Protein AF-A0A8T3DGL1-F1 (afdb_monomer_lite)

Foldseek 3Di:
DDDDPPPDDDLDPPDPPPPDPDDDPDDDDDDDPDDPDPPPPDDQLLRLLVVLLVVLVSDDCVLPVLSVLLNLLSVLLNQLSQVLVVDDDQNDLVSSLVSLVSNLVSLVVLLVLLQLLLVFFPDPVLNVQSVVLSVVLVVLSVVLVVLSVVSSVDPPDSVSSSVNSVSSSSNSVSSVVSVRSSLVRLLNHTHDDDPPDPNVSSNVVSVVSNVSVVVVVVVLQVPPQADPVRHGNDPCDDDDPDPDDDDDPDPDDD

Structure (mmCIF, N/CA/C/O backbone):
data_AF-A0A8T3DGL1-F1
#
_entry.id   AF-A0A8T3DGL1-F1
#
loop_
_atom_site.group_PDB
_atom_site.id
_atom_site.type_symbol
_atom_site.label_atom_id
_atom_site.label_alt_id
_atom_site.label_comp_id
_atom_site.label_asym_id
_atom_site.label_entity_id
_atom_site.label_seq_id
_atom_site.pdbx_PDB_ins_code
_atom_site.Cartn_x
_atom_site.Cartn_y
_atom_site.Cartn_z
_atom_site.occupancy
_atom_site.B_iso_or_equiv
_atom_site.auth_seq_id
_atom_site.auth_comp_id
_atom_site.auth_asym_id
_atom_site.auth_atom_id
_atom_site.pdbx_PDB_model_num
ATOM 1 N N . MET A 1 1 ? 33.291 14.716 -13.971 1.00 32.97 1 MET A N 1
ATOM 2 C CA . MET A 1 1 ? 32.075 13.873 -13.955 1.00 32.97 1 MET A CA 1
ATOM 3 C C . MET A 1 1 ? 31.482 13.938 -12.559 1.00 32.97 1 MET A C 1
ATOM 5 O O . MET A 1 1 ? 31.984 13.269 -11.670 1.00 32.97 1 MET A O 1
ATOM 9 N N . VAL A 1 2 ? 30.501 14.812 -12.337 1.00 27.73 2 VAL A N 1
ATOM 10 C CA . VAL A 1 2 ? 29.821 14.936 -11.039 1.00 27.73 2 VAL A CA 1
ATOM 11 C C . VAL A 1 2 ? 28.474 14.236 -11.166 1.00 27.73 2 VAL A C 1
ATO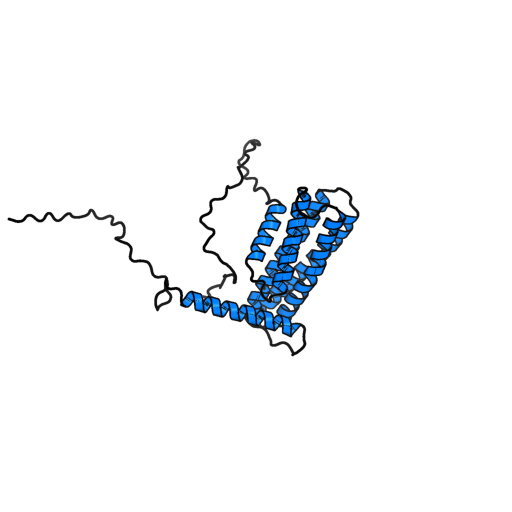M 13 O O . VAL A 1 2 ? 27.649 14.629 -11.987 1.00 27.73 2 VAL A O 1
ATOM 16 N N . CYS A 1 3 ? 28.284 13.170 -10.388 1.00 28.70 3 CYS A N 1
ATOM 17 C CA . CYS A 1 3 ? 27.004 12.495 -10.217 1.00 28.70 3 CYS A CA 1
ATOM 18 C C . CYS A 1 3 ? 25.976 13.487 -9.664 1.00 28.70 3 CYS A C 1
ATOM 20 O O . CYS A 1 3 ? 26.022 13.837 -8.487 1.00 28.70 3 CYS A O 1
ATOM 22 N N . GLN A 1 4 ? 25.025 13.918 -10.491 1.00 29.70 4 GLN A N 1
ATOM 23 C CA . GLN A 1 4 ? 23.790 14.509 -9.989 1.00 29.70 4 GLN A CA 1
ATOM 24 C C . GLN A 1 4 ? 22.868 13.377 -9.533 1.00 29.70 4 GLN A C 1
ATOM 26 O O . GLN A 1 4 ? 22.294 12.645 -10.338 1.00 29.70 4 GLN A O 1
ATOM 31 N N . GLN A 1 5 ? 22.745 13.235 -8.213 1.00 31.92 5 GLN A N 1
ATOM 32 C CA . GLN A 1 5 ? 21.657 12.511 -7.567 1.00 31.92 5 GLN A CA 1
ATOM 33 C C . GLN A 1 5 ? 20.320 13.105 -8.025 1.00 31.92 5 GLN A C 1
ATOM 35 O O . GLN A 1 5 ? 19.908 14.179 -7.590 1.00 31.92 5 GLN A O 1
ATOM 40 N N . ALA A 1 6 ? 19.645 12.396 -8.926 1.00 31.94 6 ALA A N 1
ATOM 41 C CA . ALA A 1 6 ? 18.311 12.734 -9.394 1.00 31.94 6 ALA A CA 1
ATOM 42 C C . ALA A 1 6 ? 17.270 12.361 -8.326 1.00 31.94 6 ALA A C 1
ATOM 44 O O . ALA A 1 6 ? 16.592 11.342 -8.419 1.00 31.94 6 ALA A O 1
ATOM 45 N N . ASN A 1 7 ? 17.139 13.208 -7.307 1.00 37.06 7 ASN A N 1
ATOM 46 C CA . ASN A 1 7 ? 15.924 13.284 -6.505 1.00 37.06 7 ASN A CA 1
ATOM 47 C C . ASN A 1 7 ? 14.901 14.121 -7.281 1.00 37.06 7 ASN A C 1
ATOM 49 O O . ASN A 1 7 ? 14.932 15.348 -7.206 1.00 37.06 7 ASN A O 1
ATOM 53 N N . HIS A 1 8 ? 13.981 13.492 -8.017 1.00 40.09 8 HIS A N 1
ATOM 54 C CA . HIS A 1 8 ? 12.749 14.185 -8.396 1.00 40.09 8 HIS A CA 1
ATOM 55 C C . HIS A 1 8 ? 11.565 13.223 -8.583 1.00 40.09 8 HIS A C 1
ATOM 57 O O . HIS A 1 8 ? 11.667 12.287 -9.374 1.00 40.09 8 HIS A O 1
ATOM 63 N N . PRO A 1 9 ? 10.436 13.449 -7.884 1.00 39.31 9 PRO A N 1
ATOM 64 C CA . PRO A 1 9 ? 9.239 12.633 -8.014 1.00 39.31 9 PRO A CA 1
ATOM 65 C C . PRO A 1 9 ? 8.517 12.968 -9.317 1.00 39.31 9 PRO A C 1
ATOM 67 O O . PRO A 1 9 ? 8.234 14.134 -9.618 1.00 39.31 9 PRO A O 1
ATOM 70 N N . LEU A 1 10 ? 8.205 11.929 -10.075 1.00 42.69 10 LEU A N 1
ATOM 71 C CA . LEU A 1 10 ? 7.238 11.990 -11.153 1.00 42.69 10 LEU A CA 1
ATOM 72 C C . LEU A 1 10 ? 5.842 12.074 -10.529 1.00 42.69 10 LEU A C 1
ATOM 74 O O . LEU A 1 10 ? 5.566 11.477 -9.495 1.00 42.69 10 LEU A O 1
ATOM 78 N N . SER A 1 11 ? 4.989 12.915 -11.112 1.00 42.12 11 SER A N 1
ATOM 79 C CA . SER A 1 11 ? 3.662 13.295 -10.598 1.00 42.12 11 SER A CA 1
ATOM 80 C C . SER A 1 11 ? 3.597 14.402 -9.530 1.00 42.12 11 SER A C 1
ATOM 82 O O . SER A 1 11 ? 2.604 14.535 -8.814 1.00 42.12 11 SER A O 1
ATOM 84 N N . ARG A 1 12 ? 4.599 15.288 -9.438 1.00 40.59 12 ARG A N 1
ATOM 85 C CA . ARG A 1 12 ? 4.448 16.559 -8.701 1.00 40.59 12 ARG A CA 1
ATOM 86 C C . ARG A 1 12 ? 3.923 17.676 -9.619 1.00 40.59 12 ARG A C 1
ATOM 88 O O . ARG A 1 12 ? 4.709 18.331 -10.292 1.00 40.59 12 ARG A O 1
ATOM 95 N N . LYS A 1 13 ? 2.623 17.997 -9.543 1.00 34.78 13 LYS A N 1
ATOM 96 C CA . LYS A 1 13 ? 2.188 19.405 -9.657 1.00 34.78 13 LYS A CA 1
ATOM 97 C C . LYS A 1 13 ? 2.710 20.127 -8.412 1.00 34.78 13 LYS A C 1
ATOM 99 O O . LYS A 1 13 ? 2.099 20.059 -7.349 1.00 34.78 13 LYS A O 1
ATOM 104 N N . PHE A 1 14 ? 3.888 20.730 -8.514 1.00 33.50 14 PHE A N 1
ATOM 105 C CA . PHE A 1 14 ? 4.481 21.559 -7.464 1.00 33.50 14 PHE A CA 1
ATOM 106 C C . PHE A 1 14 ? 4.788 22.926 -8.071 1.00 33.50 14 PHE A C 1
ATOM 108 O O . PHE A 1 14 ? 5.933 23.245 -8.367 1.00 33.50 14 PHE A O 1
ATOM 115 N N . SER A 1 15 ? 3.730 23.690 -8.334 1.00 29.19 15 SER A N 1
ATOM 116 C CA . SER A 1 15 ? 3.842 25.100 -8.724 1.00 29.19 15 SER A CA 1
ATOM 117 C C . SER A 1 15 ? 2.584 25.940 -8.445 1.00 29.19 15 SER A C 1
ATOM 119 O O . SER A 1 15 ? 2.534 27.077 -8.885 1.00 29.19 15 SER A O 1
ATOM 121 N N . GLU A 1 16 ? 1.593 25.454 -7.679 1.00 29.39 16 GLU A N 1
ATOM 122 C CA . GLU A 1 16 ? 0.371 26.242 -7.384 1.00 29.39 16 GLU A CA 1
ATOM 123 C C . GLU A 1 16 ? -0.127 26.183 -5.923 1.00 29.39 16 GLU A C 1
ATOM 125 O O . GLU A 1 16 ? -1.281 26.495 -5.656 1.00 29.39 16 GLU A O 1
ATOM 130 N N . LEU A 1 17 ? 0.712 25.829 -4.938 1.00 31.03 17 LEU A N 1
ATOM 131 C CA . LEU A 1 17 ? 0.284 25.834 -3.521 1.00 31.03 17 LEU A CA 1
ATOM 132 C C . LEU A 1 17 ? 1.207 26.557 -2.528 1.00 31.03 17 LEU A C 1
ATOM 134 O O . LEU A 1 17 ? 0.939 26.502 -1.333 1.00 31.03 17 LEU A O 1
ATOM 138 N N . ASP A 1 18 ? 2.196 27.324 -2.989 1.00 29.92 18 ASP A N 1
ATOM 139 C CA . ASP A 1 18 ? 3.017 28.161 -2.093 1.00 29.92 18 ASP A CA 1
ATOM 140 C C . ASP A 1 18 ? 2.464 29.586 -1.886 1.00 29.92 18 ASP A C 1
ATOM 142 O O . ASP A 1 18 ? 3.183 30.467 -1.427 1.00 29.92 18 ASP A O 1
ATOM 146 N N . ASN A 1 19 ? 1.176 29.838 -2.164 1.00 30.73 19 ASN A N 1
ATOM 147 C CA . ASN A 1 19 ? 0.571 31.144 -1.852 1.00 30.73 19 ASN A CA 1
ATOM 148 C C . ASN A 1 19 ? -0.862 31.108 -1.291 1.00 30.73 19 ASN A C 1
ATOM 150 O O . ASN A 1 19 ? -1.607 32.078 -1.410 1.00 30.73 19 ASN A O 1
ATOM 154 N N . GLN A 1 20 ? -1.261 30.013 -0.638 1.00 31.25 20 GLN A N 1
ATOM 155 C CA . GLN A 1 20 ? -2.440 30.023 0.234 1.00 31.25 20 GLN A CA 1
ATOM 156 C C . GLN A 1 20 ? -2.022 29.790 1.680 1.00 31.25 20 GLN A C 1
ATOM 158 O O . GLN A 1 20 ? -1.955 28.669 2.181 1.00 31.25 20 GLN A O 1
ATOM 163 N N . SER A 1 21 ? -1.761 30.908 2.350 1.00 40.38 21 SER A N 1
ATOM 164 C CA . SER A 1 21 ? -1.736 31.049 3.800 1.00 40.38 21 SER A CA 1
ATOM 165 C C . SER A 1 21 ? -3.031 30.489 4.399 1.00 40.38 21 SER A C 1
ATOM 167 O O . SER A 1 21 ? -4.037 31.188 4.513 1.00 40.38 21 SER A O 1
ATOM 169 N N . HIS A 1 22 ? -3.023 29.216 4.787 1.00 36.72 22 HIS A N 1
ATOM 170 C CA . HIS A 1 22 ? -4.056 28.630 5.634 1.00 36.72 22 HIS A CA 1
ATOM 171 C C . HIS A 1 22 ? -3.524 28.455 7.058 1.00 36.72 22 HIS A C 1
ATOM 173 O O . HIS A 1 22 ? -2.350 28.135 7.247 1.00 36.72 22 HIS A O 1
ATOM 179 N N . PRO A 1 23 ? -4.362 28.745 8.068 1.00 31.14 23 PRO A N 1
ATOM 180 C CA . PRO A 1 23 ? -3.901 29.140 9.386 1.00 31.14 23 PRO A CA 1
ATOM 181 C C . PRO A 1 23 ? -3.151 28.001 10.070 1.00 31.14 23 PRO A C 1
ATOM 183 O O . PRO A 1 23 ? -3.679 26.904 10.261 1.00 31.14 23 PRO A O 1
ATOM 186 N N . VAL A 1 24 ? -1.919 28.304 10.475 1.00 35.41 24 VAL A N 1
ATOM 187 C CA . VAL A 1 24 ? -1.160 27.523 11.450 1.00 35.41 24 VAL A CA 1
ATOM 188 C C . VAL A 1 24 ? -2.048 27.328 12.691 1.00 35.41 24 VAL A C 1
ATOM 190 O O . VAL A 1 24 ? -2.674 28.297 13.138 1.00 35.41 24 VAL A O 1
ATOM 193 N N . PRO A 1 25 ? -2.152 26.110 13.255 1.00 39.97 25 PRO A N 1
ATOM 194 C CA . PRO A 1 25 ? -2.897 25.885 14.488 1.00 39.97 25 PRO A CA 1
ATOM 195 C C . PRO A 1 25 ? -2.399 26.836 15.579 1.00 39.97 25 PRO A C 1
ATOM 197 O O . PRO A 1 25 ? -1.192 26.948 15.798 1.00 39.97 25 PRO A O 1
ATOM 200 N N . LYS A 1 26 ? -3.326 27.535 16.244 1.00 41.56 26 LYS A N 1
ATOM 201 C CA . LYS A 1 26 ? -3.007 28.438 17.355 1.00 41.56 26 LYS A CA 1
ATOM 202 C C . LYS A 1 26 ? -2.169 27.682 18.390 1.00 41.56 26 LYS A C 1
ATOM 204 O O . LYS A 1 26 ? -2.598 26.653 18.905 1.00 41.56 26 LYS A O 1
ATOM 209 N N . GLN A 1 27 ? -0.973 28.201 18.652 1.00 39.91 27 GLN A N 1
ATOM 210 C CA . GLN A 1 27 ? -0.093 27.763 19.728 1.00 39.91 27 GLN A CA 1
ATOM 211 C C . GLN A 1 27 ? -0.840 27.924 21.058 1.00 39.91 27 GLN A C 1
ATOM 213 O O . GLN A 1 27 ? -1.134 29.046 21.463 1.00 39.91 27 GLN A O 1
ATOM 218 N N . GLU A 1 28 ? -1.161 26.830 21.745 1.00 42.62 28 GLU A N 1
ATOM 219 C CA . GLU A 1 28 ? -1.536 26.913 23.157 1.00 42.62 28 GLU A CA 1
ATOM 220 C C . GLU A 1 28 ? -0.254 26.908 23.988 1.00 42.62 28 GLU A C 1
ATOM 222 O O . GLU A 1 28 ? 0.360 25.864 24.215 1.00 42.62 28 GLU A O 1
ATOM 227 N N . LEU A 1 29 ? 0.165 28.093 24.439 1.00 38.16 29 LEU A N 1
ATOM 228 C CA . LEU A 1 29 ? 1.139 28.204 25.518 1.00 38.16 29 LEU A CA 1
ATOM 229 C C . LEU A 1 29 ? 0.492 27.661 26.796 1.00 38.16 29 LEU A C 1
ATOM 231 O O . LEU A 1 29 ? -0.396 28.295 27.365 1.00 38.16 29 LEU A O 1
ATOM 235 N N . ARG A 1 30 ? 0.962 26.514 27.289 1.00 42.44 30 ARG A N 1
ATOM 236 C CA . ARG A 1 30 ? 0.785 26.147 28.697 1.00 42.44 30 ARG A CA 1
ATOM 237 C C . ARG A 1 30 ? 2.122 26.262 29.407 1.00 42.44 30 ARG A C 1
ATOM 239 O O . ARG A 1 30 ? 3.083 25.585 29.061 1.00 42.44 30 ARG A O 1
ATOM 246 N N . MET A 1 31 ? 2.152 27.143 30.399 1.00 35.66 31 MET A N 1
ATOM 247 C CA . MET A 1 31 ? 3.269 27.320 31.316 1.00 35.66 31 MET A CA 1
ATOM 248 C C . MET A 1 31 ? 3.399 26.069 32.191 1.00 35.66 31 MET A C 1
ATOM 250 O O . MET A 1 31 ? 2.545 25.815 33.038 1.00 35.66 31 MET A O 1
ATOM 254 N N . VAL A 1 32 ? 4.469 25.302 32.007 1.00 42.91 32 VAL A N 1
ATOM 255 C CA . VAL A 1 32 ? 4.991 24.391 33.034 1.00 42.91 32 VAL A CA 1
ATOM 256 C C . VAL A 1 32 ? 6.367 24.931 33.408 1.00 42.91 32 VAL A C 1
ATOM 258 O O . VAL A 1 32 ? 7.099 25.393 32.537 1.00 42.91 32 VAL A O 1
ATOM 261 N N . GLY A 1 33 ? 6.643 24.989 34.711 1.00 41.00 33 GLY A N 1
ATOM 262 C CA . GLY A 1 33 ? 7.741 25.749 35.308 1.00 41.00 33 GLY A CA 1
ATOM 263 C C . GLY A 1 33 ? 9.078 25.665 34.565 1.00 41.00 33 GLY A C 1
ATOM 264 O O . GLY A 1 33 ? 9.516 24.596 34.158 1.00 41.00 33 GLY A O 1
ATOM 265 N N . SER A 1 34 ? 9.713 26.833 34.444 1.00 45.16 34 SER A N 1
ATOM 266 C CA . SER A 1 34 ? 11.134 27.044 34.149 1.00 45.16 34 SER A CA 1
ATOM 267 C C . SER A 1 34 ? 11.719 26.213 32.999 1.00 45.16 34 SER A C 1
ATOM 269 O O . SER A 1 34 ? 12.626 25.410 33.197 1.00 45.16 34 SER A O 1
ATOM 271 N N . GLY A 1 35 ? 11.248 26.464 31.775 1.00 38.69 35 GLY A N 1
ATOM 272 C CA . GLY A 1 35 ? 11.926 26.044 30.546 1.00 38.69 35 GLY A CA 1
ATOM 273 C C . GLY A 1 35 ? 11.002 26.035 29.329 1.00 38.69 35 GLY A C 1
ATOM 274 O O . GLY A 1 35 ? 9.945 25.412 29.355 1.00 38.69 35 GLY A O 1
ATOM 275 N N . LEU A 1 36 ? 11.395 26.708 28.239 1.00 35.09 36 LEU A N 1
ATOM 276 C CA . LEU A 1 36 ? 10.729 26.586 26.936 1.00 35.09 36 LEU A CA 1
ATOM 277 C C . LEU A 1 36 ? 11.020 25.199 26.344 1.00 35.09 36 LEU A C 1
ATOM 279 O O . LEU A 1 36 ? 11.964 25.017 25.579 1.00 35.09 36 LEU A O 1
ATOM 283 N N . ALA A 1 37 ? 10.198 24.212 26.685 1.00 39.00 37 ALA A N 1
ATOM 284 C CA . ALA A 1 37 ? 10.112 22.981 25.915 1.00 39.00 37 ALA A CA 1
ATOM 285 C C . ALA A 1 37 ? 9.093 23.190 24.788 1.00 39.00 37 ALA A C 1
ATOM 287 O O . ALA A 1 37 ? 7.889 23.290 25.028 1.00 39.00 37 ALA A O 1
ATOM 288 N N . ILE A 1 38 ? 9.571 23.257 23.543 1.00 42.75 38 ILE A N 1
ATOM 289 C CA . ILE A 1 38 ? 8.710 23.144 22.362 1.00 42.75 38 ILE A CA 1
ATOM 290 C C . ILE A 1 38 ? 8.163 21.713 22.362 1.00 42.75 38 ILE A C 1
ATOM 292 O O . ILE A 1 38 ? 8.820 20.789 21.884 1.00 42.75 38 ILE A O 1
ATOM 296 N N . ILE A 1 39 ? 6.967 21.508 22.916 1.00 47.97 39 ILE A N 1
ATOM 297 C CA . ILE A 1 39 ? 6.242 20.249 22.741 1.00 47.97 39 ILE A CA 1
ATOM 298 C C . ILE A 1 39 ? 5.787 20.229 21.283 1.00 47.97 39 ILE A C 1
ATOM 300 O O . ILE A 1 39 ? 4.792 20.852 20.910 1.00 47.97 39 ILE A O 1
ATOM 304 N N . ARG A 1 40 ? 6.558 19.553 20.428 1.00 48.28 40 ARG A N 1
ATOM 305 C CA . ARG A 1 40 ? 6.153 19.255 19.055 1.00 48.28 40 ARG A CA 1
ATOM 306 C C . ARG A 1 40 ? 4.952 18.314 19.163 1.00 48.28 40 ARG A C 1
ATOM 308 O O . ARG A 1 40 ? 5.118 17.131 19.431 1.00 48.28 40 ARG A O 1
ATOM 315 N N . ALA A 1 41 ? 3.740 18.858 19.077 1.00 52.91 41 ALA A N 1
ATOM 316 C CA . ALA A 1 41 ? 2.532 18.049 19.126 1.00 52.91 41 ALA A CA 1
ATOM 317 C C . ALA A 1 41 ? 2.554 17.070 17.944 1.00 52.91 41 ALA A C 1
ATOM 319 O O . ALA A 1 41 ? 2.656 17.494 16.790 1.00 52.91 41 ALA A O 1
ATOM 320 N N . GLU A 1 42 ? 2.493 15.772 18.239 1.00 65.06 42 GLU A N 1
ATOM 321 C CA . GLU A 1 42 ? 2.394 14.736 17.214 1.00 65.06 42 GLU A CA 1
ATOM 322 C C . GLU A 1 42 ? 1.178 15.018 16.313 1.00 65.06 42 GLU A C 1
ATOM 324 O O . GLU A 1 42 ? 0.094 15.337 16.823 1.00 65.06 42 GLU A O 1
ATOM 329 N N . PRO A 1 43 ? 1.319 14.926 14.977 1.00 78.12 43 PRO A N 1
ATOM 330 C CA . PRO A 1 43 ? 0.197 15.133 14.078 1.00 78.12 43 PRO A CA 1
ATOM 331 C C . PRO A 1 43 ? -0.949 14.175 14.415 1.00 78.12 43 PRO A C 1
ATOM 333 O O . PRO A 1 43 ? -0.752 12.974 14.587 1.00 78.12 43 PRO A O 1
ATOM 336 N N . SER A 1 44 ? -2.175 14.700 14.494 1.00 91.94 44 SER A N 1
ATOM 337 C CA . SER A 1 44 ? -3.346 13.855 14.758 1.00 91.94 44 SER A CA 1
ATOM 338 C C . SER A 1 44 ? -3.490 12.754 13.700 1.00 91.94 44 SER A C 1
ATOM 340 O O . SER A 1 44 ? -3.219 12.990 12.522 1.00 91.94 44 SER A O 1
ATOM 342 N N . LEU A 1 45 ? -4.020 11.587 14.083 1.00 94.19 45 LEU A N 1
ATOM 343 C CA . LEU A 1 45 ? -4.245 10.480 13.145 1.00 94.19 45 LEU A CA 1
ATOM 344 C C . LEU A 1 45 ? -5.085 10.922 11.933 1.00 94.19 45 LEU A C 1
ATOM 346 O O . LEU A 1 45 ? -4.748 10.607 10.798 1.00 94.19 45 LEU A O 1
ATOM 350 N N . THR A 1 46 ? -6.128 11.733 12.128 1.00 94.12 46 THR A N 1
ATOM 351 C CA . THR A 1 46 ? -6.925 12.257 11.004 1.00 94.12 46 THR A CA 1
ATOM 352 C C . THR A 1 46 ? -6.096 13.111 10.040 1.00 94.12 46 THR A C 1
ATOM 354 O O . THR A 1 46 ? -6.293 13.017 8.829 1.00 94.12 46 THR A O 1
ATOM 357 N N . TYR A 1 47 ? -5.168 13.927 10.552 1.00 94.06 47 TYR A N 1
ATOM 358 C CA . TYR A 1 47 ? -4.272 14.727 9.714 1.00 94.06 47 TYR A CA 1
ATOM 359 C C . TYR A 1 47 ? -3.330 13.833 8.905 1.00 94.06 47 TYR A C 1
ATOM 361 O O . TYR A 1 47 ? -3.232 14.006 7.693 1.00 94.06 47 TYR A O 1
ATOM 369 N N . THR A 1 48 ? -2.696 12.849 9.545 1.00 95.12 48 THR A N 1
ATOM 370 C CA . THR A 1 48 ? -1.786 11.912 8.871 1.00 95.12 48 THR A CA 1
ATOM 371 C C . THR A 1 48 ? -2.498 11.144 7.759 1.00 95.12 48 THR A C 1
ATOM 373 O O . THR A 1 48 ? -1.998 11.100 6.637 1.00 95.12 48 THR A O 1
ATOM 376 N N . SER A 1 49 ? -3.703 10.615 8.008 1.00 95.38 49 SER A N 1
ATOM 377 C CA . SER A 1 49 ? -4.475 9.940 6.954 1.00 95.38 49 SER A CA 1
ATOM 378 C C . SER A 1 49 ? -4.852 10.881 5.808 1.00 95.38 49 SER A C 1
ATOM 380 O O . SER A 1 49 ? -4.771 10.490 4.647 1.00 95.38 49 SER A O 1
ATOM 382 N N . LEU A 1 50 ? -5.247 12.125 6.107 1.00 94.94 50 LEU A N 1
ATOM 383 C CA . LEU A 1 50 ? -5.569 13.110 5.071 1.00 94.94 50 LEU A CA 1
ATOM 384 C C . LEU A 1 50 ? -4.339 13.464 4.231 1.00 94.94 50 LEU A C 1
ATOM 386 O O . LEU A 1 50 ? -4.443 13.595 3.014 1.00 94.94 50 LEU A O 1
ATOM 390 N N . PHE A 1 51 ? -3.184 13.618 4.875 1.00 94.88 51 PHE A N 1
ATOM 391 C CA . PHE A 1 51 ? -1.918 13.856 4.197 1.00 94.88 51 PHE A CA 1
ATOM 392 C C . PHE A 1 51 ? -1.579 12.700 3.250 1.00 94.88 51 PHE A C 1
ATOM 394 O O . PHE A 1 51 ? -1.344 12.946 2.072 1.00 94.88 51 PHE A O 1
ATOM 401 N N . LEU A 1 52 ? -1.636 11.450 3.724 1.00 93.56 52 LEU A N 1
ATOM 402 C CA . LEU A 1 52 ? -1.373 10.272 2.891 1.00 93.56 52 LEU A CA 1
ATOM 403 C C . LEU A 1 52 ? -2.359 10.167 1.720 1.00 93.56 52 LEU A C 1
ATOM 405 O O . LEU A 1 52 ? -1.945 9.904 0.593 1.00 93.56 52 LEU A O 1
ATOM 409 N N . LYS A 1 53 ? -3.647 10.449 1.954 1.00 95.06 53 LYS A N 1
ATOM 410 C CA . LYS A 1 53 ? -4.649 10.511 0.884 1.00 95.06 53 LYS A CA 1
ATOM 411 C C . LYS A 1 53 ? -4.292 11.569 -0.163 1.00 95.06 53 LYS A C 1
ATOM 413 O O . LYS A 1 53 ? -4.274 11.265 -1.349 1.00 95.06 53 LYS A O 1
ATOM 418 N N . ARG A 1 54 ? -3.945 12.788 0.262 1.00 94.12 54 ARG A N 1
ATOM 419 C CA . ARG A 1 54 ? -3.519 13.866 -0.649 1.00 94.12 54 ARG A CA 1
ATOM 420 C C . ARG A 1 54 ? -2.239 13.522 -1.404 1.00 94.12 54 ARG A C 1
ATOM 422 O O . ARG A 1 54 ? -2.105 13.898 -2.562 1.00 94.12 54 ARG A O 1
ATOM 429 N N . GLU A 1 55 ? -1.299 12.824 -0.770 1.00 91.50 55 GLU A N 1
ATOM 430 C CA . GLU A 1 55 ? -0.109 12.314 -1.453 1.00 91.50 55 GLU A CA 1
ATOM 431 C C . GLU A 1 55 ? -0.482 11.317 -2.551 1.00 91.50 55 GLU A C 1
ATOM 433 O O . GLU A 1 55 ? 0.091 11.387 -3.634 1.00 91.50 55 GLU A O 1
ATOM 438 N N . MET A 1 56 ? -1.463 10.442 -2.312 1.00 90.69 56 MET A N 1
ATOM 439 C CA . MET A 1 56 ? -1.967 9.517 -3.329 1.00 90.69 56 MET A CA 1
ATOM 440 C C . MET A 1 56 ? -2.749 10.217 -4.439 1.00 90.69 56 MET A C 1
ATOM 442 O O . MET A 1 56 ? -2.611 9.840 -5.600 1.00 90.69 56 MET A O 1
ATOM 446 N N . ASP A 1 57 ? -3.513 11.264 -4.122 1.00 89.75 57 ASP A N 1
ATOM 447 C CA . ASP A 1 57 ? -4.277 12.049 -5.101 1.00 89.75 57 ASP A CA 1
ATOM 448 C C . ASP A 1 57 ? -3.373 12.699 -6.170 1.00 89.75 57 ASP A C 1
ATOM 450 O O . ASP A 1 57 ? -3.832 12.964 -7.280 1.00 89.75 57 ASP A O 1
ATOM 454 N N . LYS A 1 58 ? -2.074 12.884 -5.881 1.00 87.44 58 LYS A N 1
ATOM 455 C CA . LYS A 1 58 ? -1.074 13.378 -6.845 1.00 87.44 58 LYS A CA 1
ATOM 456 C C . LYS A 1 58 ? -0.746 12.384 -7.954 1.00 87.44 58 LYS A C 1
ATOM 458 O O . LYS A 1 58 ? -0.256 12.813 -8.993 1.00 87.44 58 LYS A O 1
ATOM 463 N N . TRP A 1 59 ? -0.964 11.089 -7.744 1.00 86.50 59 TRP A N 1
ATOM 464 C CA . TRP A 1 59 ? -0.660 10.050 -8.728 1.00 86.50 59 TRP A CA 1
ATOM 465 C C . TRP A 1 59 ? -1.791 9.919 -9.744 1.00 86.50 59 TRP A C 1
ATOM 467 O O . TRP A 1 59 ? -2.967 9.887 -9.370 1.00 86.50 59 TRP A O 1
ATOM 477 N N . ASP A 1 60 ? -1.444 9.797 -11.025 1.00 83.75 60 ASP A N 1
ATOM 478 C CA . ASP A 1 60 ? -2.419 9.475 -12.066 1.00 83.75 60 ASP A CA 1
ATOM 479 C C . ASP A 1 60 ? -2.897 8.022 -11.921 1.00 83.75 60 ASP A C 1
ATOM 481 O O . ASP A 1 60 ? -2.103 7.079 -11.909 1.00 83.75 60 ASP A O 1
ATOM 485 N N . ALA A 1 61 ? -4.210 7.859 -11.774 1.00 82.38 61 ALA A N 1
ATOM 486 C CA . ALA A 1 61 ? -4.866 6.566 -11.619 1.00 82.38 61 ALA A CA 1
ATOM 487 C C . ALA A 1 61 ? -5.403 6.016 -12.950 1.00 82.38 61 ALA A C 1
ATOM 489 O O . ALA A 1 61 ? -5.889 4.882 -12.984 1.00 82.38 61 ALA A O 1
ATOM 490 N N . GLN A 1 62 ? -5.348 6.793 -14.038 1.00 82.00 62 GLN A N 1
ATOM 491 C CA . GLN A 1 62 ? -5.868 6.371 -15.330 1.00 82.00 62 GLN A CA 1
ATOM 492 C C . GLN A 1 62 ? -5.094 5.146 -15.826 1.00 82.00 62 GLN A C 1
ATOM 494 O O . GLN A 1 62 ? -3.882 5.187 -16.044 1.00 82.00 62 GLN A O 1
ATOM 499 N N . ASN A 1 63 ? -5.815 4.037 -15.990 1.00 81.00 63 ASN A N 1
ATOM 500 C CA . ASN A 1 63 ? -5.273 2.743 -16.409 1.00 81.00 63 ASN A CA 1
ATOM 501 C C . ASN A 1 63 ? -4.139 2.204 -15.508 1.00 81.00 63 ASN A C 1
ATOM 503 O O . ASN A 1 63 ? -3.376 1.348 -15.939 1.00 81.00 63 ASN A O 1
ATOM 507 N N . ASN A 1 64 ? -4.033 2.674 -14.258 1.00 87.75 64 ASN A N 1
ATOM 508 C CA . ASN A 1 64 ? -3.048 2.190 -13.293 1.00 87.75 64 ASN A CA 1
ATOM 509 C C . ASN A 1 64 ? -3.750 1.577 -12.078 1.00 87.75 64 ASN A C 1
ATOM 511 O O . ASN A 1 64 ? -4.050 2.258 -11.093 1.00 87.75 64 ASN A O 1
ATOM 515 N N . ARG A 1 65 ? -3.991 0.264 -12.149 1.00 90.75 65 ARG A N 1
ATOM 516 C CA . ARG A 1 65 ? -4.675 -0.501 -11.099 1.00 90.75 65 ARG A CA 1
ATOM 517 C C . ARG A 1 65 ? -3.974 -0.398 -9.742 1.00 90.75 65 ARG A C 1
ATOM 519 O O . ARG A 1 65 ? -4.644 -0.324 -8.718 1.00 90.75 65 ARG A O 1
ATOM 526 N N . ILE A 1 66 ? -2.643 -0.343 -9.713 1.00 93.00 66 ILE A N 1
ATOM 527 C CA . ILE A 1 66 ? -1.874 -0.252 -8.462 1.00 93.00 66 ILE A CA 1
ATOM 528 C C . ILE A 1 66 ? -2.123 1.082 -7.761 1.00 93.00 66 ILE A C 1
ATOM 530 O O . ILE A 1 66 ? -2.370 1.115 -6.553 1.00 93.00 66 ILE A O 1
ATOM 534 N N . VAL A 1 67 ? -2.123 2.181 -8.517 1.00 92.06 67 VAL A N 1
ATOM 535 C CA . VAL A 1 67 ? -2.455 3.507 -7.983 1.00 92.06 67 VAL A CA 1
ATOM 536 C C . VAL A 1 67 ? -3.914 3.558 -7.526 1.00 92.06 67 VAL A C 1
ATOM 538 O O . VAL A 1 67 ? -4.174 4.099 -6.454 1.00 92.06 67 VAL A O 1
ATOM 541 N N . GLN A 1 68 ? -4.850 2.971 -8.282 1.00 94.19 68 GLN A N 1
ATOM 542 C CA . GLN A 1 68 ? -6.269 2.890 -7.901 1.00 94.19 68 GLN A CA 1
ATOM 543 C C . GLN A 1 68 ? -6.452 2.161 -6.565 1.00 94.19 68 GLN A C 1
ATOM 545 O O . GLN A 1 68 ? -6.973 2.742 -5.617 1.00 94.19 68 GLN A O 1
ATOM 550 N N . VAL A 1 69 ? -5.917 0.942 -6.442 1.00 96.00 69 VAL A N 1
ATOM 551 C CA . VAL A 1 69 ? -5.987 0.155 -5.201 1.00 96.00 69 VAL A CA 1
ATOM 552 C C . VAL A 1 69 ? -5.357 0.916 -4.031 1.00 96.00 69 VAL A C 1
ATOM 554 O O . VAL A 1 69 ? -5.920 0.959 -2.939 1.00 96.00 69 VAL A O 1
ATOM 557 N N . THR A 1 70 ? -4.214 1.573 -4.246 1.00 96.38 70 THR A N 1
ATOM 558 C CA . THR A 1 70 ? -3.543 2.336 -3.181 1.00 96.38 70 THR A CA 1
ATOM 559 C C . THR A 1 70 ? -4.338 3.586 -2.770 1.00 96.38 70 THR A C 1
ATOM 561 O O . THR A 1 70 ? -4.361 3.939 -1.587 1.00 96.38 70 THR A O 1
ATOM 564 N N . LYS A 1 71 ? -5.034 4.248 -3.707 1.00 96.69 71 LYS A N 1
ATOM 565 C CA . LYS A 1 71 ? -5.965 5.352 -3.408 1.00 96.69 71 LYS A CA 1
ATOM 566 C C . LYS A 1 71 ? -7.150 4.872 -2.574 1.00 96.69 71 LYS A C 1
ATOM 568 O O . LYS A 1 71 ? -7.458 5.505 -1.563 1.00 96.69 71 LYS A O 1
ATOM 573 N N . ASP A 1 72 ? -7.736 3.732 -2.926 1.00 97.25 72 ASP A N 1
ATOM 574 C CA . ASP A 1 72 ? -8.842 3.135 -2.170 1.00 97.25 72 ASP A CA 1
ATOM 575 C C . ASP A 1 72 ? -8.413 2.769 -0.742 1.00 97.25 72 ASP A C 1
ATOM 577 O O . ASP A 1 72 ? -9.165 2.967 0.215 1.00 97.25 72 ASP A O 1
ATOM 581 N N . MET A 1 73 ? -7.184 2.267 -0.564 1.00 98.31 73 MET A N 1
ATOM 582 C CA . MET A 1 73 ? -6.607 2.031 0.764 1.00 98.31 73 MET A CA 1
ATOM 583 C C . MET A 1 73 ? -6.478 3.337 1.557 1.00 98.31 73 MET A C 1
ATOM 585 O O . MET A 1 73 ? -6.871 3.391 2.724 1.00 98.31 73 MET A O 1
ATOM 589 N N . ALA A 1 74 ? -5.962 4.400 0.933 1.00 98.19 74 ALA A N 1
ATOM 590 C CA . ALA A 1 74 ? -5.812 5.703 1.575 1.00 98.19 74 ALA A CA 1
ATOM 591 C C . ALA A 1 74 ? -7.151 6.309 2.007 1.00 98.19 74 ALA A C 1
ATOM 593 O O . ALA A 1 74 ? -7.255 6.874 3.100 1.00 98.19 74 ALA A O 1
ATOM 594 N N . GLU A 1 75 ? -8.184 6.154 1.185 1.00 98.25 75 GLU A N 1
ATOM 595 C CA . GLU A 1 75 ? -9.538 6.582 1.513 1.00 98.25 75 GLU A CA 1
ATOM 596 C C . GLU A 1 75 ? -10.109 5.809 2.712 1.00 98.25 75 GLU A C 1
ATOM 598 O O . GLU A 1 75 ? -10.563 6.428 3.679 1.00 98.25 75 GLU A O 1
ATOM 603 N N . LYS A 1 76 ? -10.010 4.474 2.714 1.00 98.44 76 LYS A N 1
ATOM 604 C CA . LYS A 1 76 ? -10.450 3.640 3.847 1.00 98.44 76 LYS A CA 1
ATOM 605 C C . LYS A 1 76 ? -9.756 4.042 5.149 1.00 98.44 76 LYS A C 1
ATOM 607 O O . LYS A 1 76 ? -10.413 4.269 6.164 1.00 98.44 76 LYS A O 1
ATOM 612 N N . ILE A 1 77 ? -8.436 4.229 5.118 1.00 98.62 77 ILE A N 1
ATOM 613 C CA . ILE A 1 77 ? -7.639 4.633 6.290 1.00 98.62 77 ILE A CA 1
ATOM 614 C C . ILE A 1 77 ? -7.999 6.053 6.758 1.00 98.62 77 ILE A C 1
ATOM 616 O O . ILE A 1 77 ? -7.962 6.359 7.957 1.00 98.62 77 ILE A O 1
ATOM 620 N N . TYR A 1 78 ? -8.386 6.936 5.838 1.00 98.44 78 TYR A N 1
ATOM 621 C CA . TYR A 1 78 ? -8.933 8.243 6.183 1.00 98.44 78 TYR A CA 1
ATOM 622 C C . TYR A 1 78 ? -10.287 8.133 6.887 1.00 98.44 78 TYR A C 1
ATOM 624 O O . TYR A 1 78 ? -10.473 8.761 7.932 1.00 98.44 78 TYR A O 1
ATOM 632 N N . TYR A 1 79 ? -11.199 7.291 6.401 1.00 98.56 79 TYR A N 1
ATOM 633 C CA . TYR A 1 79 ? -12.474 7.042 7.076 1.00 98.56 79 TYR A CA 1
ATOM 634 C C . TYR A 1 79 ? -12.302 6.387 8.448 1.00 98.56 79 TYR A C 1
ATOM 636 O O . TYR A 1 79 ? -12.944 6.822 9.404 1.00 98.56 79 TYR A O 1
ATOM 644 N N . MET A 1 80 ? -11.369 5.444 8.593 1.00 98.56 80 MET A N 1
ATOM 645 C CA . MET A 1 80 ? -10.999 4.875 9.893 1.00 98.56 80 MET A CA 1
ATOM 646 C C . MET A 1 80 ? -10.516 5.954 10.877 1.00 98.56 80 MET A C 1
ATOM 648 O O . MET A 1 80 ? -10.911 5.968 12.041 1.00 98.56 80 MET A O 1
ATOM 652 N N . ALA A 1 81 ? -9.710 6.916 10.424 1.00 98.12 81 ALA A N 1
ATOM 653 C CA . ALA A 1 81 ? -9.261 8.014 11.280 1.00 98.12 81 ALA A CA 1
ATOM 654 C C . ALA A 1 81 ? -10.370 9.035 11.604 1.00 98.12 81 ALA A C 1
ATOM 656 O O . ALA A 1 81 ? -10.298 9.711 12.634 1.00 98.12 81 ALA A O 1
ATOM 657 N N . GLN A 1 82 ? -11.386 9.178 10.746 1.00 97.69 82 GLN A N 1
ATOM 658 C CA . GLN A 1 82 ? -12.574 9.987 11.043 1.00 97.69 82 GLN A CA 1
ATOM 659 C C . GLN A 1 82 ? -13.500 9.305 12.057 1.00 97.69 82 GLN A C 1
ATOM 661 O O . GLN A 1 82 ? -14.042 9.991 12.929 1.00 97.69 82 GLN A O 1
ATOM 666 N N . TYR A 1 83 ? -13.612 7.974 12.007 1.00 97.50 83 TYR A N 1
ATOM 667 C CA . TYR A 1 83 ? -14.385 7.182 12.965 1.00 97.50 83 TYR A CA 1
ATOM 668 C C . TYR A 1 83 ? -13.953 7.449 14.416 1.00 97.50 83 TYR A C 1
ATOM 670 O O . TYR A 1 83 ? -14.802 7.677 15.277 1.00 97.50 83 TYR A O 1
ATOM 678 N N . LEU A 1 84 ? -12.644 7.581 14.678 1.00 96.31 84 LEU A N 1
ATOM 679 C CA . LEU A 1 84 ? -12.109 7.947 16.004 1.00 96.31 84 LEU A CA 1
ATOM 680 C C . LEU A 1 84 ? -12.656 9.278 16.549 1.00 96.31 84 LEU A C 1
ATOM 682 O O . LEU A 1 84 ? -12.642 9.527 17.755 1.00 96.31 84 LEU A O 1
ATOM 686 N N . ARG A 1 85 ? -13.128 10.155 15.657 1.00 95.12 85 ARG A N 1
ATOM 687 C CA . ARG A 1 85 ? -13.722 11.460 15.972 1.00 95.12 85 ARG A CA 1
ATOM 688 C C . ARG A 1 85 ? -15.247 11.455 15.884 1.00 95.12 85 ARG A C 1
ATOM 690 O O . ARG A 1 85 ? -15.838 12.532 15.940 1.00 95.12 85 ARG A O 1
ATOM 697 N N . ARG A 1 86 ? -15.866 10.278 15.738 1.00 94.62 86 ARG A N 1
ATOM 698 C CA . ARG A 1 86 ? -17.306 10.088 15.500 1.00 94.62 86 ARG A CA 1
ATOM 699 C C . ARG A 1 86 ? -17.792 10.850 14.261 1.00 94.62 86 ARG A C 1
ATOM 701 O O . ARG A 1 86 ? -18.818 11.524 14.293 1.00 94.62 86 ARG A O 1
ATOM 708 N N . LYS A 1 87 ? -17.002 10.798 13.186 1.00 94.56 87 LYS A N 1
ATOM 709 C CA . LYS A 1 87 ? -17.282 11.430 11.890 1.00 94.56 87 LYS A CA 1
ATOM 710 C C . LYS A 1 87 ? -17.073 10.435 10.751 1.00 94.56 87 LYS A C 1
ATOM 712 O O . LYS A 1 87 ? -16.407 9.418 10.921 1.00 94.56 87 LYS A O 1
ATOM 717 N N . GLY A 1 88 ? -17.548 10.805 9.565 1.00 95.31 88 GLY A N 1
ATOM 718 C CA . GLY A 1 88 ? -17.339 10.037 8.341 1.00 95.31 88 GLY A CA 1
ATOM 719 C C . GLY A 1 88 ? -18.360 8.908 8.152 1.00 95.31 88 GLY A C 1
ATOM 720 O O . GLY A 1 88 ? -19.345 8.838 8.883 1.00 95.31 88 GLY A O 1
ATOM 721 N N . PRO A 1 89 ? -18.148 8.048 7.142 1.00 97.25 89 PRO A N 1
ATOM 722 C CA . PRO A 1 89 ? -19.137 7.060 6.708 1.00 97.25 89 PRO A CA 1
ATOM 723 C C . PRO A 1 89 ? -19.169 5.784 7.563 1.00 97.25 89 PRO A C 1
ATOM 725 O O . PRO A 1 89 ? -20.127 5.021 7.481 1.00 97.25 89 PRO A O 1
ATOM 728 N N . ILE A 1 90 ? -18.142 5.530 8.379 1.00 97.81 90 ILE A N 1
ATOM 729 C CA . ILE A 1 90 ? -18.080 4.355 9.255 1.00 97.81 90 ILE A CA 1
ATOM 730 C C . ILE A 1 90 ? -18.900 4.642 10.516 1.00 97.81 90 ILE A C 1
ATOM 732 O O . ILE A 1 90 ? -18.537 5.511 11.306 1.00 97.81 90 ILE A O 1
ATOM 736 N N . GLN A 1 91 ? -19.995 3.903 10.702 1.00 96.00 91 GLN A N 1
ATOM 737 C CA . GLN A 1 91 ? -20.960 4.141 11.787 1.00 96.00 91 GLN A CA 1
ATOM 738 C C . GLN A 1 91 ? -20.925 3.081 12.895 1.00 96.00 91 GLN A C 1
ATOM 740 O O . GLN A 1 91 ? -21.425 3.332 13.988 1.00 96.00 91 GLN A O 1
ATOM 745 N N . SER A 1 92 ? -20.325 1.913 12.645 1.00 96.50 92 SER A N 1
ATOM 746 C CA . SER A 1 92 ? -20.242 0.823 13.622 1.00 96.50 92 SER A CA 1
ATOM 747 C C . SER A 1 92 ? -18.821 0.286 13.775 1.00 96.50 92 SER A C 1
ATOM 749 O O . SER A 1 92 ? -17.965 0.437 12.897 1.00 96.50 92 SER A O 1
ATOM 751 N N . LYS A 1 93 ? -18.584 -0.382 14.908 1.00 96.44 93 LYS A N 1
ATOM 752 C CA . LYS A 1 93 ? -17.334 -1.091 15.192 1.00 96.44 93 LYS A CA 1
ATOM 753 C C . LYS A 1 93 ? -17.061 -2.189 14.163 1.00 96.44 93 LYS A C 1
ATOM 755 O O . LYS A 1 93 ? -15.915 -2.357 13.753 1.00 96.44 93 LYS A O 1
ATOM 760 N N . GLU A 1 94 ? -18.093 -2.907 13.725 1.00 97.12 94 GLU A N 1
ATOM 761 C CA . GLU A 1 94 ? -17.940 -3.960 12.715 1.00 97.12 94 GLU A CA 1
ATOM 762 C C . GLU A 1 94 ? -17.453 -3.375 11.390 1.00 97.12 94 GLU A C 1
ATOM 764 O O . GLU A 1 94 ? -16.500 -3.895 10.818 1.00 97.12 94 GLU A O 1
ATOM 769 N N . MET A 1 95 ? -18.027 -2.247 10.954 1.00 97.88 95 MET A N 1
ATOM 770 C CA . MET A 1 95 ? -17.593 -1.534 9.748 1.00 97.88 95 MET A CA 1
ATOM 771 C C . MET A 1 95 ? -16.156 -1.010 9.876 1.00 97.88 95 MET A C 1
ATOM 773 O O . MET A 1 95 ? -15.388 -1.062 8.918 1.00 97.88 95 MET A O 1
ATOM 777 N N . PHE A 1 96 ? -15.767 -0.531 11.062 1.00 98.25 96 PHE A N 1
ATOM 778 C CA . PHE A 1 96 ? -14.402 -0.076 11.336 1.00 98.25 96 PHE A CA 1
ATOM 779 C C . PHE A 1 96 ? -13.379 -1.216 11.209 1.00 98.25 96 PHE A C 1
ATOM 781 O O . PHE A 1 96 ? -12.356 -1.066 10.539 1.00 98.25 96 PHE A O 1
ATOM 788 N N . VAL A 1 97 ? -13.678 -2.377 11.797 1.00 98.06 97 VAL A N 1
ATOM 789 C CA . VAL A 1 97 ? -12.836 -3.578 11.699 1.00 98.06 97 VAL A CA 1
ATOM 790 C C . VAL A 1 97 ? -12.831 -4.137 10.274 1.00 98.06 97 VAL A C 1
ATOM 792 O O . VAL A 1 97 ? -11.771 -4.522 9.780 1.00 98.06 97 VAL A O 1
ATOM 795 N N . ALA A 1 98 ? -13.982 -4.165 9.597 1.00 98.31 98 ALA A N 1
ATOM 796 C CA . ALA A 1 98 ? -14.089 -4.596 8.205 1.00 98.31 98 ALA A CA 1
ATOM 797 C C . ALA A 1 98 ? -13.218 -3.724 7.292 1.00 98.31 98 ALA A C 1
ATOM 799 O O . ALA A 1 98 ? -12.411 -4.255 6.536 1.00 98.31 98 ALA A O 1
ATOM 800 N N . SER A 1 99 ? -13.255 -2.399 7.467 1.00 98.56 99 SER A N 1
ATOM 801 C CA . SER A 1 99 ? -12.392 -1.474 6.728 1.00 98.56 99 SER A CA 1
ATOM 802 C C . SER A 1 99 ? -10.898 -1.775 6.918 1.00 98.56 99 SER A C 1
ATOM 804 O O . SER A 1 99 ? -10.126 -1.614 5.976 1.00 98.56 99 SER A O 1
ATOM 806 N N . ALA A 1 100 ? -10.466 -2.216 8.105 1.00 98.44 100 ALA A N 1
ATOM 807 C CA . ALA A 1 100 ? -9.075 -2.615 8.334 1.00 98.44 100 ALA A CA 1
ATOM 808 C C . ALA A 1 100 ? -8.717 -3.922 7.604 1.00 98.44 100 ALA A C 1
ATOM 810 O O . ALA A 1 100 ? -7.623 -4.046 7.052 1.00 98.44 100 ALA A O 1
ATOM 811 N N . LYS A 1 101 ? -9.644 -4.885 7.567 1.00 98.12 101 LYS A N 1
ATOM 812 C CA . LYS A 1 101 ? -9.477 -6.147 6.828 1.00 98.12 101 LYS A CA 1
ATOM 813 C C . LYS A 1 101 ? -9.457 -5.923 5.315 1.00 98.12 101 LYS A C 1
ATOM 815 O O . LYS A 1 101 ? -8.653 -6.544 4.624 1.00 98.12 101 LYS A O 1
ATOM 820 N N . ASP A 1 102 ? -10.252 -4.985 4.814 1.00 98.25 102 ASP A N 1
ATOM 821 C CA . ASP A 1 102 ? -10.222 -4.588 3.406 1.00 98.25 102 ASP A CA 1
ATOM 822 C C . ASP A 1 102 ? -8.865 -3.989 3.025 1.00 98.25 102 ASP A C 1
ATOM 824 O O . ASP A 1 102 ? -8.314 -4.327 1.981 1.00 98.25 102 ASP A O 1
ATOM 828 N N . VAL A 1 103 ? -8.277 -3.151 3.889 1.00 98.31 103 VAL A N 1
ATOM 829 C CA . VAL A 1 103 ? -6.916 -2.617 3.692 1.00 98.31 103 VAL A CA 1
ATOM 830 C C . VAL A 1 103 ? -5.890 -3.753 3.599 1.00 98.31 103 VAL A C 1
ATOM 832 O O . VAL A 1 103 ? -5.026 -3.718 2.723 1.00 98.31 103 VAL A O 1
ATOM 835 N N . VAL A 1 104 ? -5.997 -4.785 4.445 1.00 97.94 104 VAL A N 1
ATOM 836 C CA . VAL A 1 104 ? -5.140 -5.985 4.369 1.00 97.94 104 VAL A CA 1
ATOM 837 C C . VAL A 1 104 ? -5.317 -6.715 3.034 1.00 97.94 104 VAL A C 1
ATOM 839 O O . VAL A 1 104 ? -4.324 -7.070 2.403 1.00 97.94 104 VAL A O 1
ATOM 842 N N . SER A 1 105 ? -6.554 -6.911 2.571 1.00 97.25 105 SER A N 1
ATOM 843 C CA . SER A 1 105 ? -6.825 -7.567 1.284 1.00 97.25 105 SER A CA 1
ATOM 844 C C . SER A 1 105 ? -6.271 -6.761 0.102 1.00 97.25 105 SER A C 1
ATOM 846 O O . SER A 1 105 ? -5.538 -7.299 -0.728 1.00 97.25 105 SER A O 1
ATOM 848 N N . SER A 1 106 ? -6.528 -5.451 0.056 1.00 96.25 106 SER A N 1
ATOM 849 C CA . SER A 1 106 ? -6.007 -4.558 -0.987 1.00 96.25 106 SER A CA 1
ATOM 850 C C . SER A 1 106 ? -4.474 -4.533 -1.029 1.00 96.25 106 SER A C 1
ATOM 852 O O . SER A 1 106 ? -3.885 -4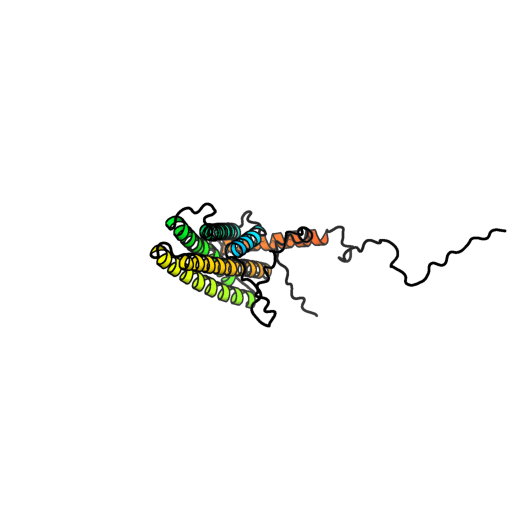.517 -2.114 1.00 96.25 106 SER A O 1
ATOM 854 N N . CYS A 1 107 ? -3.817 -4.610 0.134 1.00 96.75 107 CYS A N 1
ATOM 855 C CA . 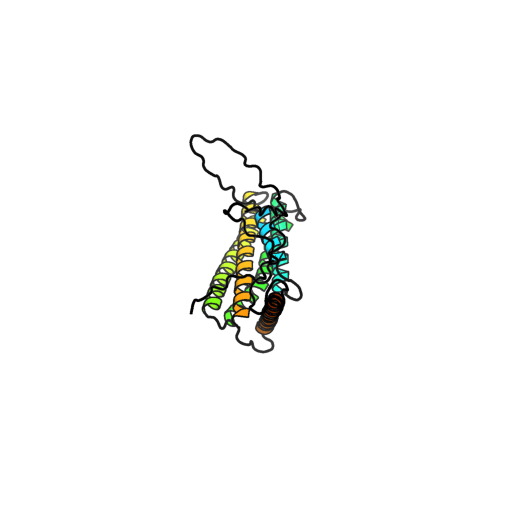CYS A 1 107 ? -2.358 -4.657 0.251 1.00 96.75 107 CYS A CA 1
ATOM 856 C C . CYS A 1 107 ? -1.731 -5.808 -0.557 1.00 96.75 107 CYS A C 1
ATOM 858 O O . CYS A 1 107 ? -0.640 -5.652 -1.108 1.00 96.75 107 CYS A O 1
ATOM 860 N N . GLN A 1 108 ? -2.418 -6.949 -0.687 1.00 95.44 108 GLN A N 1
ATOM 861 C CA . GLN A 1 108 ? -1.899 -8.120 -1.404 1.00 95.44 108 GLN A CA 1
ATOM 862 C C . GLN A 1 108 ? -1.624 -7.818 -2.881 1.00 95.44 108 GLN A C 1
ATOM 864 O O . GLN A 1 108 ? -0.584 -8.216 -3.403 1.00 95.44 108 GLN A O 1
ATOM 869 N N . THR A 1 109 ? -2.505 -7.048 -3.531 1.00 94.31 109 THR A N 1
ATOM 870 C CA . THR A 1 109 ? -2.330 -6.655 -4.941 1.00 94.31 109 THR A CA 1
ATOM 871 C C . THR A 1 109 ? -1.069 -5.810 -5.115 1.00 94.31 109 THR A C 1
ATOM 873 O O . THR A 1 109 ? -0.270 -6.050 -6.019 1.00 94.31 109 THR A O 1
ATOM 876 N N . VAL A 1 110 ? -0.847 -4.848 -4.215 1.00 94.81 110 VAL A N 1
ATOM 877 C CA . VAL A 1 110 ? 0.335 -3.977 -4.277 1.00 94.81 110 VAL A CA 1
ATOM 878 C C . VAL A 1 110 ? 1.610 -4.739 -3.908 1.00 94.81 110 VAL A C 1
ATOM 880 O O . VAL A 1 110 ? 2.646 -4.541 -4.534 1.00 94.81 110 VAL A O 1
ATOM 883 N N . THR A 1 111 ? 1.534 -5.660 -2.945 1.00 96.25 111 THR A N 1
ATOM 884 C CA . THR A 1 111 ? 2.659 -6.523 -2.548 1.00 96.25 111 THR A CA 1
ATOM 885 C C . THR A 1 111 ? 3.126 -7.393 -3.712 1.00 96.25 111 THR A C 1
ATOM 887 O O . THR A 1 111 ? 4.324 -7.455 -3.983 1.00 96.25 111 THR A O 1
ATOM 890 N N . GLN A 1 112 ? 2.190 -8.031 -4.424 1.00 94.69 112 GLN A N 1
ATOM 891 C CA . GLN A 1 112 ? 2.514 -8.853 -5.590 1.00 94.69 112 GLN A CA 1
ATOM 892 C C . GLN A 1 112 ? 3.168 -8.013 -6.685 1.00 94.69 112 GLN A C 1
ATOM 894 O O . GLN A 1 112 ? 4.197 -8.403 -7.229 1.00 94.69 112 GLN A O 1
ATOM 899 N N . PHE A 1 113 ? 2.633 -6.822 -6.952 1.00 94.19 113 PHE A N 1
ATOM 900 C CA . PHE A 1 113 ? 3.234 -5.903 -7.910 1.00 94.19 113 PHE A CA 1
ATOM 901 C C . PHE A 1 113 ? 4.675 -5.527 -7.538 1.00 94.19 113 PHE A C 1
ATOM 903 O O . PHE A 1 113 ? 5.578 -5.693 -8.352 1.00 94.19 113 PHE A O 1
ATOM 910 N N . VAL A 1 114 ? 4.920 -5.075 -6.303 1.00 95.62 114 VAL A N 1
ATOM 911 C CA . VAL A 1 114 ? 6.269 -4.694 -5.842 1.00 95.62 114 VAL A CA 1
ATOM 912 C C . VAL A 1 114 ? 7.245 -5.873 -5.957 1.00 95.62 114 VAL A C 1
ATOM 914 O O . VAL A 1 114 ? 8.386 -5.674 -6.371 1.00 95.62 114 VAL A O 1
ATOM 917 N N . ARG A 1 115 ? 6.792 -7.099 -5.661 1.00 95.81 115 ARG A N 1
ATOM 918 C CA . ARG A 1 115 ? 7.581 -8.329 -5.830 1.00 95.81 115 ARG A CA 1
ATOM 919 C C . ARG A 1 115 ? 7.963 -8.572 -7.282 1.00 95.81 115 ARG A C 1
ATOM 921 O O . ARG A 1 115 ? 9.143 -8.716 -7.574 1.00 95.81 115 ARG A O 1
ATOM 928 N N . VAL A 1 116 ? 6.991 -8.526 -8.189 1.00 93.81 116 VAL A N 1
ATOM 929 C CA . VAL A 1 116 ? 7.240 -8.705 -9.623 1.00 93.81 116 VAL A CA 1
ATOM 930 C C . VAL A 1 116 ? 8.260 -7.684 -10.137 1.00 93.81 116 VAL A C 1
ATOM 932 O O . VAL A 1 116 ? 9.165 -8.047 -10.887 1.00 93.81 116 VAL A O 1
ATOM 935 N N . ILE A 1 117 ? 8.168 -6.421 -9.709 1.00 93.69 117 ILE A N 1
ATOM 936 C CA . ILE A 1 117 ? 9.135 -5.385 -10.099 1.00 93.69 117 ILE A CA 1
ATOM 937 C C . ILE A 1 117 ? 10.532 -5.674 -9.534 1.00 93.69 117 ILE A C 1
ATOM 939 O O . ILE A 1 117 ? 11.519 -5.480 -10.242 1.00 93.69 117 ILE A O 1
ATOM 943 N N . ALA A 1 118 ? 10.632 -6.154 -8.291 1.00 95.06 118 ALA A N 1
ATOM 944 C CA . ALA A 1 118 ? 11.909 -6.536 -7.691 1.00 95.06 118 ALA A CA 1
ATOM 945 C C . ALA A 1 118 ? 12.585 -7.667 -8.483 1.00 95.06 118 ALA A C 1
ATOM 947 O O . ALA A 1 118 ? 13.757 -7.543 -8.840 1.00 95.06 118 ALA A O 1
ATOM 948 N N . ASP A 1 119 ? 11.826 -8.710 -8.829 1.00 93.06 119 ASP A N 1
ATOM 949 C CA . ASP A 1 119 ? 12.315 -9.891 -9.553 1.00 93.06 119 ASP A CA 1
ATOM 950 C C . ASP A 1 119 ? 12.812 -9.554 -10.968 1.00 93.06 119 ASP A C 1
ATOM 952 O O . ASP A 1 119 ? 13.728 -10.193 -11.488 1.00 93.06 119 ASP A O 1
ATOM 956 N N . HIS A 1 120 ? 12.233 -8.522 -11.588 1.00 91.25 120 HIS A N 1
ATOM 957 C CA . HIS A 1 120 ? 12.584 -8.093 -12.941 1.00 91.25 120 HIS A CA 1
ATOM 958 C C . HIS A 1 120 ? 13.524 -6.881 -12.972 1.00 91.25 120 HIS A C 1
ATOM 960 O O . HIS A 1 120 ? 13.923 -6.462 -14.058 1.00 91.25 120 HIS A O 1
ATOM 966 N N . SER A 1 121 ? 13.905 -6.299 -11.832 1.00 92.19 121 SER A N 1
ATOM 967 C CA . SER A 1 121 ? 14.781 -5.123 -11.797 1.00 92.19 121 SER A CA 1
ATOM 968 C C . SER A 1 121 ? 16.183 -5.451 -12.313 1.00 92.19 121 SER A C 1
ATOM 970 O O . SER A 1 121 ? 16.856 -6.339 -11.795 1.00 92.19 121 SER A O 1
ATOM 972 N N . LEU A 1 122 ? 16.662 -4.685 -13.301 1.00 92.25 122 LEU A N 1
ATOM 973 C CA . LEU A 1 122 ? 18.047 -4.787 -13.788 1.00 92.25 122 LEU A CA 1
ATOM 974 C C . LEU A 1 122 ? 19.041 -4.050 -12.879 1.00 92.25 122 LEU A C 1
ATOM 976 O O . LEU A 1 122 ? 20.246 -4.269 -12.966 1.00 92.25 122 LEU A O 1
ATOM 980 N N . ASN A 1 123 ? 18.550 -3.152 -12.021 1.00 93.56 123 ASN A N 1
ATOM 981 C CA . ASN A 1 123 ? 19.371 -2.424 -11.064 1.00 93.56 123 ASN A CA 1
ATOM 982 C C . ASN A 1 123 ? 19.341 -3.129 -9.704 1.00 93.56 123 ASN A C 1
ATOM 984 O O . ASN A 1 123 ? 18.289 -3.199 -9.066 1.00 93.56 123 ASN A O 1
ATOM 988 N N . GLU A 1 124 ? 20.503 -3.603 -9.259 1.00 94.12 124 GLU A N 1
ATOM 989 C CA . GLU A 1 124 ? 20.664 -4.334 -7.998 1.00 94.12 124 GLU A CA 1
ATOM 990 C C . GLU A 1 124 ? 20.214 -3.524 -6.780 1.00 94.12 124 GLU A C 1
ATOM 992 O O . GLU A 1 124 ? 19.396 -4.005 -6.006 1.00 94.12 124 GLU A O 1
ATOM 997 N N . HIS A 1 125 ? 20.639 -2.265 -6.670 1.00 95.25 125 HIS A N 1
ATOM 998 C CA . HIS A 1 125 ? 20.235 -1.410 -5.553 1.00 95.25 125 HIS A CA 1
ATOM 999 C C . HIS A 1 125 ? 18.708 -1.230 -5.481 1.00 95.25 125 HIS A C 1
ATOM 1001 O O . HIS A 1 125 ? 18.109 -1.364 -4.420 1.00 95.25 125 HIS A O 1
ATOM 1007 N N . SER A 1 126 ? 18.045 -1.010 -6.623 1.00 94.25 126 SER A N 1
ATOM 1008 C CA . SER A 1 126 ? 16.579 -0.953 -6.671 1.00 94.25 126 SER A CA 1
ATOM 1009 C C . SER A 1 126 ? 15.915 -2.282 -6.301 1.00 94.25 126 SER A C 1
ATOM 1011 O O . SER A 1 126 ? 14.866 -2.260 -5.666 1.00 94.25 126 SER A O 1
ATOM 1013 N N . ARG A 1 127 ? 16.506 -3.427 -6.666 1.00 96.38 127 ARG A N 1
ATOM 1014 C CA . ARG A 1 127 ? 16.011 -4.753 -6.265 1.00 96.38 127 ARG A CA 1
ATOM 1015 C C . ARG A 1 127 ? 16.081 -4.924 -4.746 1.00 96.38 127 ARG A C 1
ATOM 1017 O O . ARG A 1 127 ? 15.090 -5.314 -4.142 1.00 96.38 127 ARG A O 1
ATOM 1024 N N . GLU A 1 128 ? 17.218 -4.603 -4.134 1.00 97.44 128 GLU A N 1
ATOM 1025 C CA . GLU A 1 128 ? 17.420 -4.690 -2.680 1.00 97.44 128 GLU A CA 1
ATOM 1026 C C . GLU A 1 128 ? 16.463 -3.778 -1.907 1.00 97.44 128 GLU A C 1
ATOM 1028 O O . GLU A 1 128 ? 15.810 -4.226 -0.962 1.00 97.44 128 GLU A O 1
ATOM 1033 N N . ASP A 1 129 ? 16.312 -2.528 -2.356 1.00 97.19 129 ASP A N 1
ATOM 1034 C CA . ASP A 1 129 ? 15.369 -1.574 -1.771 1.00 97.19 129 ASP A CA 1
ATOM 1035 C C . ASP A 1 129 ? 13.931 -2.113 -1.810 1.00 97.19 129 ASP A C 1
ATOM 1037 O O . ASP A 1 129 ? 13.205 -2.040 -0.814 1.00 97.19 129 ASP A O 1
ATOM 1041 N N . LEU A 1 130 ? 13.513 -2.682 -2.947 1.00 97.75 130 LEU A N 1
ATOM 1042 C CA . LEU A 1 130 ? 12.185 -3.276 -3.104 1.00 97.75 130 LEU A CA 1
ATOM 1043 C C . LEU A 1 130 ? 11.997 -4.507 -2.209 1.00 97.75 130 LEU A C 1
ATOM 1045 O O . LEU A 1 130 ? 10.945 -4.632 -1.582 1.00 97.75 130 LEU A O 1
ATOM 1049 N N . CYS A 1 131 ? 13.005 -5.376 -2.088 1.00 98.25 131 CYS A N 1
ATOM 1050 C CA . CYS A 1 131 ? 12.969 -6.527 -1.181 1.00 98.25 131 CYS A CA 1
ATOM 1051 C C . CYS A 1 131 ? 12.783 -6.098 0.280 1.00 98.25 131 CYS A C 1
ATOM 1053 O O . CYS A 1 131 ? 11.903 -6.611 0.972 1.00 98.25 131 CYS A O 1
ATOM 1055 N N . LEU A 1 132 ? 13.538 -5.098 0.738 1.00 98.31 132 LEU A N 1
ATOM 1056 C CA . LEU A 1 132 ? 13.414 -4.574 2.098 1.00 98.31 132 LEU A CA 1
ATOM 1057 C C . LEU A 1 132 ? 12.047 -3.918 2.342 1.00 98.31 132 LEU A C 1
ATOM 1059 O O . LEU A 1 132 ? 11.476 -4.016 3.431 1.00 98.31 132 LEU A O 1
ATOM 1063 N N . ILE A 1 133 ? 11.486 -3.252 1.332 1.00 98.38 133 ILE A N 1
ATOM 1064 C CA . ILE A 1 133 ? 10.121 -2.727 1.414 1.00 98.38 133 ILE A CA 1
ATOM 1065 C C . ILE A 1 133 ? 9.104 -3.872 1.510 1.00 98.38 133 ILE A C 1
ATOM 1067 O O . ILE A 1 133 ? 8.194 -3.782 2.332 1.00 98.38 133 ILE A O 1
ATOM 1071 N N . LEU A 1 134 ? 9.259 -4.959 0.747 1.00 98.44 134 LEU A N 1
ATOM 1072 C CA . LEU A 1 134 ? 8.372 -6.128 0.825 1.00 98.44 134 LEU A CA 1
ATOM 1073 C C . LEU A 1 134 ? 8.361 -6.749 2.223 1.00 98.44 134 LEU A C 1
ATOM 1075 O O . LEU A 1 134 ? 7.285 -7.023 2.752 1.00 98.44 134 LEU A O 1
ATOM 1079 N N . GLU A 1 135 ? 9.521 -6.915 2.856 1.00 98.38 135 GLU A N 1
ATOM 1080 C CA . GLU A 1 135 ? 9.611 -7.419 4.234 1.00 98.38 135 GLU A CA 1
ATOM 1081 C C . GLU A 1 135 ? 8.846 -6.530 5.223 1.00 98.38 135 GLU A C 1
ATOM 1083 O O . GLU A 1 135 ? 8.106 -7.021 6.085 1.00 98.38 135 GLU A O 1
ATOM 1088 N N . LYS A 1 136 ? 8.967 -5.205 5.066 1.00 98.62 136 LYS A N 1
ATOM 1089 C CA . LYS A 1 136 ? 8.217 -4.231 5.867 1.00 98.62 136 LYS A CA 1
ATOM 1090 C C . LYS A 1 136 ? 6.715 -4.329 5.614 1.00 98.62 136 LYS A C 1
ATOM 1092 O O . LYS A 1 136 ? 5.953 -4.356 6.579 1.00 98.62 136 LYS A O 1
ATOM 1097 N N . ILE A 1 137 ? 6.286 -4.429 4.352 1.00 98.31 137 ILE A N 1
ATOM 1098 C CA . ILE A 1 137 ? 4.872 -4.601 3.990 1.00 98.31 137 ILE A CA 1
ATOM 1099 C C . ILE A 1 137 ? 4.309 -5.856 4.659 1.00 98.31 137 ILE A C 1
ATOM 1101 O O . ILE A 1 137 ? 3.275 -5.774 5.323 1.00 98.31 137 ILE A O 1
ATOM 1105 N N . LEU A 1 138 ? 4.993 -6.997 4.538 1.00 98.00 138 LEU A N 1
ATOM 1106 C CA . LEU A 1 138 ? 4.557 -8.264 5.131 1.00 98.00 138 LEU A CA 1
ATOM 1107 C C . LEU A 1 138 ? 4.461 -8.164 6.656 1.00 98.00 138 LEU A C 1
ATOM 1109 O O . LEU A 1 138 ? 3.438 -8.520 7.242 1.00 98.00 138 LEU A O 1
ATOM 1113 N N . THR A 1 139 ? 5.490 -7.608 7.299 1.00 98.44 139 THR A N 1
ATOM 1114 C CA . THR A 1 139 ? 5.522 -7.426 8.755 1.00 98.44 139 THR A CA 1
ATOM 1115 C C . THR A 1 139 ? 4.364 -6.554 9.235 1.00 98.44 139 THR A C 1
ATOM 1117 O O . THR A 1 139 ? 3.626 -6.941 10.143 1.00 98.44 139 THR A O 1
ATOM 1120 N N . THR A 1 140 ? 4.165 -5.385 8.624 1.00 98.44 140 THR A N 1
ATOM 1121 C CA . THR A 1 140 ? 3.100 -4.462 9.031 1.00 98.44 140 THR A CA 1
ATOM 1122 C C . THR A 1 140 ? 1.711 -5.005 8.684 1.00 98.44 140 THR A C 1
ATOM 1124 O O . THR A 1 140 ? 0.788 -4.829 9.470 1.00 98.44 140 THR A O 1
ATOM 1127 N N . THR A 1 141 ? 1.552 -5.743 7.583 1.00 98.38 141 THR A N 1
ATOM 1128 C CA . THR A 1 141 ? 0.278 -6.398 7.226 1.00 98.38 141 THR A CA 1
ATOM 1129 C C . THR A 1 141 ? -0.098 -7.495 8.226 1.00 98.38 141 THR A C 1
ATOM 1131 O O . THR A 1 141 ? -1.256 -7.585 8.645 1.00 98.38 141 THR A O 1
ATOM 1134 N N . ASN A 1 142 ? 0.874 -8.296 8.674 1.00 98.38 142 ASN A N 1
ATOM 1135 C CA . ASN A 1 142 ? 0.658 -9.298 9.720 1.00 98.38 142 ASN A CA 1
ATOM 1136 C C . ASN A 1 142 ? 0.242 -8.639 11.041 1.00 98.38 142 ASN A C 1
ATOM 1138 O O . ASN A 1 142 ? -0.725 -9.068 11.671 1.00 98.38 142 ASN A O 1
ATOM 1142 N N . GLN A 1 143 ? 0.917 -7.550 11.428 1.00 98.56 143 GLN A N 1
ATOM 1143 C CA . GLN A 1 143 ? 0.519 -6.757 12.593 1.00 98.56 143 GLN A CA 1
ATOM 1144 C C . GLN A 1 143 ? -0.911 -6.225 12.445 1.00 98.56 143 GLN A C 1
ATOM 1146 O O . GLN A 1 143 ? -1.708 -6.388 13.366 1.00 98.56 143 GLN A O 1
ATOM 1151 N N . LEU A 1 144 ? -1.267 -5.653 11.289 1.00 98.38 144 LEU A N 1
ATOM 1152 C CA . LEU A 1 144 ? -2.608 -5.125 11.032 1.00 98.38 144 LEU A CA 1
ATOM 1153 C C . LEU A 1 144 ? -3.680 -6.213 11.167 1.00 98.38 144 LEU A C 1
ATOM 1155 O O . LEU A 1 144 ? -4.724 -5.994 11.782 1.00 98.38 144 LEU A O 1
ATOM 1159 N N . THR A 1 145 ? -3.397 -7.409 10.651 1.00 98.38 145 THR A N 1
ATOM 1160 C CA . THR A 1 145 ? -4.285 -8.576 10.734 1.00 98.38 145 THR A CA 1
ATOM 1161 C C . THR A 1 145 ? -4.537 -8.987 12.186 1.00 98.38 145 THR A C 1
ATOM 1163 O O . THR A 1 145 ? -5.691 -9.135 12.600 1.00 98.38 145 THR A O 1
ATOM 1166 N N . ILE A 1 146 ? -3.477 -9.099 12.991 1.00 98.31 146 ILE A N 1
ATOM 1167 C CA . ILE A 1 146 ? -3.577 -9.454 14.414 1.00 98.31 146 ILE A CA 1
ATOM 1168 C C . ILE A 1 146 ? -4.326 -8.365 15.187 1.00 98.31 146 ILE A C 1
ATOM 1170 O O . ILE A 1 146 ? -5.295 -8.661 15.886 1.00 98.31 146 ILE A O 1
ATOM 1174 N N . ILE A 1 147 ? -3.925 -7.099 15.025 1.00 97.94 147 ILE A N 1
ATOM 1175 C CA . ILE A 1 147 ? -4.537 -5.966 15.729 1.00 97.94 147 ILE A CA 1
ATOM 1176 C C . ILE A 1 147 ? -6.017 -5.856 15.362 1.00 97.94 147 ILE A C 1
ATOM 1178 O O . ILE A 1 147 ? -6.833 -5.675 16.258 1.00 97.94 147 ILE A O 1
ATOM 1182 N N . SER A 1 148 ? -6.392 -6.019 14.088 1.00 97.69 148 SER A N 1
ATOM 1183 C CA . SER A 1 148 ? -7.801 -5.974 13.667 1.00 97.69 148 SER A CA 1
ATOM 1184 C C . SER A 1 148 ? -8.638 -7.080 14.320 1.00 97.69 148 SER A C 1
ATOM 1186 O O . SER A 1 148 ? -9.769 -6.830 14.734 1.00 97.69 148 SER A O 1
ATOM 1188 N N . SER A 1 149 ? -8.070 -8.279 14.485 1.00 97.62 149 SER A N 1
ATOM 1189 C CA . SER A 1 149 ? -8.741 -9.417 15.124 1.00 97.62 149 SER A CA 1
ATOM 1190 C C . SER A 1 149 ? -8.921 -9.199 16.627 1.00 97.62 149 SER A C 1
ATOM 1192 O O . SER A 1 149 ? -10.015 -9.387 17.153 1.00 97.62 149 SER A O 1
ATOM 1194 N N . VAL A 1 150 ? -7.881 -8.722 17.318 1.00 97.56 150 VAL A N 1
ATOM 1195 C CA . VAL A 1 150 ? -7.956 -8.365 18.746 1.00 97.56 150 VAL A CA 1
ATOM 1196 C C . VAL A 1 150 ? -8.922 -7.198 18.968 1.00 97.56 150 VAL A C 1
ATOM 1198 O O . VAL A 1 150 ? -9.733 -7.216 19.895 1.00 97.56 150 VAL A O 1
ATOM 1201 N N . ASN A 1 151 ? -8.881 -6.189 18.098 1.00 97.00 151 ASN A N 1
ATOM 1202 C CA . ASN A 1 151 ? -9.744 -5.015 18.168 1.00 97.00 151 ASN A CA 1
ATOM 1203 C C . ASN A 1 151 ? -11.227 -5.379 17.988 1.00 97.00 151 ASN A C 1
ATOM 1205 O O . ASN A 1 151 ? -12.070 -4.792 18.665 1.00 97.00 151 ASN A O 1
ATOM 1209 N N . ALA A 1 152 ? -11.539 -6.373 17.149 1.00 96.88 152 ALA A N 1
ATOM 1210 C CA . ALA A 1 152 ? -12.892 -6.909 16.991 1.00 96.88 152 ALA A CA 1
ATOM 1211 C C . ALA A 1 152 ? -13.454 -7.501 18.292 1.00 96.88 152 ALA A C 1
ATOM 1213 O O . ALA A 1 152 ? -14.641 -7.365 18.568 1.00 96.88 152 ALA A O 1
ATOM 1214 N N . LEU A 1 153 ? -12.590 -8.114 19.104 1.00 96.12 153 LEU A N 1
ATOM 1215 C CA . LEU A 1 153 ? -12.944 -8.719 20.390 1.00 96.12 153 LEU A CA 1
ATOM 1216 C C . LEU A 1 153 ? -12.889 -7.724 21.562 1.00 96.12 153 LEU A C 1
ATOM 1218 O O . LEU A 1 153 ? -13.257 -8.075 22.679 1.00 96.12 153 LEU A O 1
ATOM 1222 N N . THR A 1 154 ? -12.431 -6.489 21.325 1.00 93.44 154 THR A N 1
ATOM 1223 C CA . THR A 1 154 ? -12.250 -5.462 22.361 1.00 93.44 154 THR A CA 1
ATOM 1224 C C . THR A 1 154 ? -13.291 -4.343 22.200 1.00 93.44 154 THR A C 1
ATOM 1226 O O . THR A 1 154 ? -13.061 -3.375 21.458 1.00 93.44 154 THR A O 1
ATOM 1229 N N . PRO A 1 155 ? -14.448 -4.430 22.879 1.00 87.44 155 PRO A N 1
ATOM 1230 C CA . PRO A 1 155 ? -15.519 -3.451 22.728 1.00 87.44 155 PRO A CA 1
ATOM 1231 C C . PRO A 1 155 ? -15.138 -2.084 23.319 1.00 87.44 155 PRO A C 1
ATOM 1233 O O . PRO A 1 155 ? -14.596 -1.988 24.416 1.00 87.44 155 PRO A O 1
ATOM 1236 N N . GLY A 1 156 ? -15.435 -1.006 22.584 1.00 84.12 156 GLY A N 1
ATOM 1237 C CA . GLY A 1 156 ? -15.393 0.376 23.090 1.00 84.12 156 GLY A CA 1
ATOM 1238 C C . GLY A 1 156 ? -14.016 0.955 23.450 1.00 84.12 156 GLY A C 1
ATOM 1239 O O . GLY A 1 156 ? -13.952 2.053 24.003 1.00 84.12 156 GLY A O 1
ATOM 1240 N N . SER A 1 157 ? -12.911 0.264 23.150 1.00 94.75 157 SER A N 1
ATOM 1241 C CA . SER A 1 157 ? -11.565 0.735 23.499 1.00 94.75 157 SER A CA 1
ATOM 1242 C C . SER A 1 157 ? -11.011 1.737 22.483 1.00 94.75 157 SER A C 1
ATOM 1244 O O . SER A 1 157 ? -10.499 1.365 21.426 1.00 94.75 157 SER A O 1
ATOM 1246 N N . LYS A 1 158 ? -11.043 3.024 22.851 1.00 93.94 158 LYS A N 1
ATOM 1247 C CA . LYS A 1 158 ? -10.479 4.114 22.039 1.00 93.94 158 LYS A CA 1
ATOM 1248 C C . LYS A 1 158 ? -8.990 3.914 21.741 1.00 93.94 158 LYS A C 1
ATOM 1250 O O . LYS A 1 158 ? -8.562 4.138 20.615 1.00 93.94 158 LYS A O 1
ATOM 1255 N N . SER A 1 159 ? -8.204 3.483 22.729 1.00 95.38 159 SER A N 1
ATOM 1256 C CA . SER A 1 159 ? -6.766 3.252 22.544 1.00 95.38 159 SER A CA 1
ATOM 1257 C C . SER A 1 159 ? -6.497 2.104 21.570 1.00 95.38 159 SER A C 1
ATOM 1259 O O . SER A 1 159 ? -5.606 2.211 20.732 1.00 95.38 159 SER A O 1
ATOM 1261 N N . SER A 1 160 ? -7.298 1.033 21.622 1.00 97.00 160 SER A N 1
ATOM 1262 C CA . SER A 1 160 ? -7.212 -0.068 20.656 1.00 97.00 160 SER A CA 1
ATOM 1263 C C . SER A 1 160 ? -7.528 0.407 19.234 1.00 97.00 160 SER A C 1
ATOM 1265 O O . SER A 1 160 ? -6.810 0.057 18.297 1.00 97.00 160 SER A O 1
ATOM 1267 N N . ASP A 1 161 ? -8.558 1.244 19.071 1.00 97.62 161 ASP A N 1
ATOM 1268 C CA . ASP A 1 161 ? -8.926 1.808 17.769 1.00 97.62 161 ASP A CA 1
ATOM 1269 C C . ASP A 1 161 ? -7.830 2.744 17.224 1.00 97.62 161 ASP A C 1
ATOM 1271 O O . ASP A 1 161 ? -7.473 2.665 16.049 1.00 97.62 161 ASP A O 1
ATOM 1275 N N . GLU A 1 162 ? -7.237 3.590 18.074 1.00 97.69 162 GLU A N 1
ATOM 1276 C CA . GLU A 1 162 ? -6.112 4.467 17.711 1.00 97.69 162 GLU A CA 1
ATOM 1277 C C . GLU A 1 162 ? -4.879 3.666 17.253 1.00 97.69 162 GLU A C 1
ATOM 1279 O O . GLU A 1 162 ? -4.256 4.018 16.247 1.00 97.69 162 GLU A O 1
ATOM 1284 N N . ILE A 1 163 ? -4.554 2.561 17.937 1.00 97.81 163 ILE A N 1
ATOM 1285 C CA . ILE A 1 163 ? -3.460 1.653 17.552 1.00 97.81 163 ILE A CA 1
ATOM 1286 C C . ILE A 1 163 ? -3.730 1.027 16.180 1.00 97.81 163 ILE A C 1
ATOM 1288 O O . ILE A 1 163 ? -2.821 0.973 15.346 1.00 97.81 163 ILE A O 1
ATOM 1292 N N . LEU A 1 164 ? -4.970 0.596 15.921 1.00 98.44 164 LEU A N 1
ATOM 1293 C CA . LEU A 1 164 ? -5.352 0.012 14.636 1.00 98.44 164 LEU A CA 1
ATOM 1294 C C . LEU A 1 164 ? -5.197 1.021 13.488 1.00 98.44 164 LEU A C 1
ATOM 1296 O O . LEU A 1 164 ? -4.587 0.702 12.466 1.00 98.44 164 LEU A O 1
ATOM 1300 N N . VAL A 1 165 ? -5.677 2.257 13.674 1.00 98.50 165 VAL A N 1
ATOM 1301 C CA . VAL A 1 165 ? -5.510 3.332 12.679 1.00 98.50 165 VAL A CA 1
ATOM 1302 C C . VAL A 1 165 ? -4.036 3.649 12.449 1.00 98.50 165 VAL A C 1
ATOM 1304 O O . VAL A 1 165 ? -3.613 3.760 11.299 1.00 98.50 165 VAL A O 1
ATOM 1307 N N . LYS A 1 166 ? -3.234 3.760 13.515 1.00 98.31 166 LYS A N 1
ATOM 1308 C CA . LYS A 1 166 ? -1.797 4.044 13.400 1.00 98.31 166 LYS A CA 1
ATOM 1309 C C . LYS A 1 166 ? -1.063 2.952 12.619 1.00 98.31 166 LYS A C 1
ATOM 1311 O O . LYS A 1 166 ? -0.230 3.260 11.770 1.00 98.31 166 LYS A O 1
ATOM 1316 N N . ASN A 1 167 ? -1.383 1.682 12.861 1.00 98.56 167 ASN A N 1
ATOM 1317 C CA . ASN A 1 167 ? -0.775 0.578 12.122 1.00 98.56 167 ASN A CA 1
ATOM 1318 C C . ASN A 1 167 ? -1.161 0.605 10.629 1.00 98.56 167 ASN A C 1
ATOM 1320 O O . ASN A 1 167 ? -0.291 0.468 9.771 1.00 98.56 167 ASN A O 1
ATOM 1324 N N . ALA A 1 168 ? -2.429 0.891 10.316 1.00 98.75 168 ALA A N 1
ATOM 1325 C CA . ALA A 1 168 ? -2.886 1.036 8.935 1.00 98.75 168 ALA A CA 1
ATOM 1326 C C . ALA A 1 168 ? -2.209 2.217 8.206 1.00 98.75 168 ALA A C 1
ATOM 1328 O O . ALA A 1 168 ? -1.819 2.090 7.047 1.00 98.75 168 ALA A O 1
ATOM 1329 N N . GLN A 1 169 ? -1.993 3.34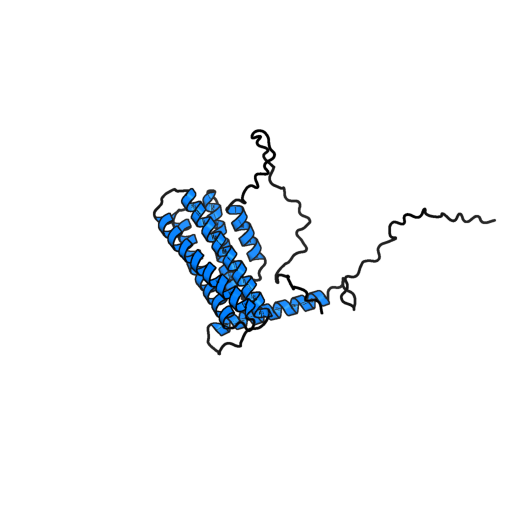7 8.887 1.00 98.56 169 GLN A N 1
ATOM 1330 C CA . GLN A 1 169 ? -1.232 4.481 8.342 1.00 98.56 169 GLN A CA 1
ATOM 1331 C C . GLN A 1 169 ? 0.219 4.116 8.033 1.00 98.56 169 GLN A C 1
ATOM 1333 O O . GLN A 1 169 ? 0.716 4.457 6.959 1.00 98.56 169 GLN A O 1
ATOM 1338 N N . ASN A 1 170 ? 0.880 3.399 8.946 1.00 98.38 170 ASN A N 1
ATOM 1339 C CA . ASN A 1 170 ? 2.241 2.916 8.725 1.00 98.38 170 ASN A CA 1
ATOM 1340 C C . ASN A 1 170 ? 2.300 2.014 7.488 1.00 98.38 170 ASN A C 1
ATOM 1342 O O . ASN A 1 170 ? 3.184 2.189 6.650 1.00 98.38 170 ASN A O 1
ATOM 1346 N N . LEU A 1 171 ? 1.332 1.100 7.336 1.00 98.62 171 LEU A N 1
ATOM 1347 C CA . LEU A 1 171 ? 1.243 0.234 6.161 1.00 98.62 171 LEU A CA 1
ATOM 1348 C C . LEU A 1 171 ? 1.129 1.055 4.872 1.00 98.62 171 LEU A C 1
ATOM 1350 O O . LEU A 1 171 ? 1.889 0.832 3.934 1.00 98.62 171 LEU A O 1
ATOM 1354 N N . LEU A 1 172 ? 0.231 2.042 4.835 1.00 98.31 172 LEU A N 1
ATOM 1355 C CA . LEU A 1 172 ? 0.054 2.898 3.662 1.00 98.31 172 LEU A CA 1
ATOM 1356 C C . LEU A 1 172 ? 1.309 3.716 3.331 1.00 98.31 172 LEU A C 1
ATOM 1358 O O . LEU A 1 172 ? 1.643 3.880 2.159 1.00 98.31 172 LEU A O 1
ATOM 1362 N N . GLN A 1 173 ? 2.026 4.209 4.341 1.00 98.06 173 GLN A N 1
ATOM 1363 C CA . GLN A 1 173 ? 3.285 4.923 4.136 1.00 98.06 173 GLN A CA 1
ATOM 1364 C C . GLN A 1 173 ? 4.360 4.015 3.519 1.00 98.06 173 GLN A C 1
ATOM 1366 O O . GLN A 1 173 ? 5.053 4.435 2.590 1.00 98.06 173 GLN A O 1
ATOM 1371 N N . ILE A 1 174 ? 4.477 2.773 3.999 1.00 98.44 174 ILE A N 1
ATOM 1372 C CA . ILE A 1 174 ? 5.399 1.774 3.441 1.00 98.44 174 ILE A CA 1
ATOM 1373 C C . ILE A 1 174 ? 4.995 1.427 2.001 1.00 98.44 174 ILE A C 1
ATOM 1375 O O . ILE A 1 174 ? 5.850 1.366 1.120 1.00 98.44 174 ILE A O 1
ATOM 1379 N N . ILE A 1 175 ? 3.699 1.261 1.732 1.00 97.81 175 ILE A N 1
ATOM 1380 C CA . ILE A 1 175 ? 3.186 0.998 0.382 1.00 97.81 175 ILE A CA 1
ATOM 1381 C C . ILE A 1 175 ? 3.521 2.147 -0.569 1.00 97.81 175 ILE A C 1
ATOM 1383 O O . ILE A 1 175 ? 4.023 1.906 -1.664 1.00 97.81 175 ILE A O 1
ATOM 1387 N N . LEU A 1 176 ? 3.315 3.398 -0.153 1.00 95.81 176 LEU A N 1
ATOM 1388 C CA . LEU A 1 176 ? 3.676 4.567 -0.955 1.00 95.81 176 LEU A CA 1
ATOM 1389 C C . LEU A 1 176 ? 5.184 4.613 -1.245 1.00 95.81 176 LEU A C 1
ATOM 1391 O O . LEU A 1 176 ? 5.592 4.976 -2.350 1.00 95.81 176 LEU A O 1
ATOM 1395 N N . GLN A 1 177 ? 6.021 4.217 -0.283 1.00 96.56 177 GLN A N 1
ATOM 1396 C CA . GLN A 1 177 ? 7.455 4.041 -0.517 1.00 96.56 177 GLN A CA 1
ATOM 1397 C C . GLN A 1 177 ? 7.721 2.945 -1.563 1.00 96.56 177 GLN A C 1
ATOM 1399 O O . GLN A 1 177 ? 8.530 3.160 -2.462 1.00 96.56 177 GLN A O 1
ATOM 1404 N N . GLY A 1 178 ? 7.012 1.815 -1.491 1.00 96.12 178 GLY A N 1
ATOM 1405 C CA . GLY A 1 178 ? 7.094 0.724 -2.466 1.00 96.12 178 GLY A CA 1
ATOM 1406 C C . GLY A 1 178 ? 6.707 1.139 -3.878 1.00 96.12 178 GLY A C 1
ATOM 1407 O O . GLY A 1 178 ? 7.450 0.863 -4.813 1.00 96.12 178 GLY A O 1
ATOM 1408 N N . VAL A 1 179 ? 5.605 1.875 -4.039 1.00 94.25 179 VAL A N 1
ATOM 1409 C CA . VAL A 1 179 ? 5.168 2.394 -5.347 1.00 94.25 179 VAL A CA 1
ATOM 1410 C C . VAL A 1 179 ? 6.215 3.349 -5.938 1.00 94.25 179 VAL A C 1
ATOM 1412 O O . VAL A 1 179 ? 6.555 3.229 -7.112 1.00 94.25 179 VAL A O 1
ATOM 1415 N N . ARG A 1 180 ? 6.802 4.240 -5.125 1.00 93.50 180 ARG A N 1
ATOM 1416 C CA . ARG A 1 180 ? 7.890 5.150 -5.552 1.00 93.50 180 ARG A CA 1
ATOM 1417 C C . ARG A 1 180 ? 9.168 4.404 -5.946 1.00 93.50 180 ARG A C 1
ATOM 1419 O O . ARG A 1 180 ? 9.811 4.744 -6.941 1.00 93.50 180 ARG A O 1
ATOM 1426 N N . ALA A 1 181 ? 9.548 3.394 -5.166 1.00 94.88 181 ALA A N 1
ATOM 1427 C CA . ALA A 1 181 ? 10.705 2.559 -5.466 1.00 94.88 181 ALA A CA 1
ATOM 1428 C C . ALA A 1 181 ? 10.482 1.747 -6.753 1.00 94.88 181 ALA A C 1
ATOM 1430 O O . ALA A 1 181 ? 11.384 1.659 -7.586 1.00 94.88 181 ALA A O 1
ATOM 1431 N N . ALA A 1 182 ? 9.269 1.227 -6.954 1.00 93.56 182 ALA A N 1
ATOM 1432 C CA . ALA A 1 182 ? 8.896 0.467 -8.141 1.00 93.56 182 ALA A CA 1
ATOM 1433 C C . ALA A 1 182 ? 8.917 1.344 -9.398 1.00 93.56 182 ALA A C 1
ATOM 1435 O O . ALA A 1 182 ? 9.502 0.954 -10.406 1.00 93.56 182 ALA A O 1
ATOM 1436 N N . GLU A 1 183 ? 8.373 2.561 -9.324 1.00 91.31 183 GLU A N 1
ATOM 1437 C CA . GLU A 1 183 ? 8.480 3.551 -10.400 1.00 91.31 183 GLU A CA 1
ATOM 1438 C C . GLU A 1 183 ? 9.950 3.837 -10.751 1.00 91.31 183 GLU A C 1
ATOM 1440 O O . GLU A 1 183 ? 10.341 3.801 -11.920 1.00 91.31 183 GLU A O 1
ATOM 1445 N N . THR A 1 184 ? 10.789 4.052 -9.734 1.00 91.00 184 THR A N 1
ATOM 1446 C CA . THR A 1 184 ? 12.229 4.283 -9.919 1.00 91.00 184 THR A CA 1
ATOM 1447 C C . THR A 1 184 ? 12.905 3.099 -10.618 1.00 91.00 184 THR A C 1
ATOM 1449 O O . THR A 1 184 ? 13.696 3.300 -11.543 1.00 91.00 184 THR A O 1
ATOM 1452 N N . ALA A 1 185 ? 12.580 1.865 -10.221 1.00 91.25 185 ALA A N 1
ATOM 1453 C CA . ALA A 1 185 ? 13.095 0.652 -10.851 1.00 91.25 185 ALA A CA 1
ATOM 1454 C C . ALA A 1 185 ? 12.651 0.537 -12.321 1.00 91.25 185 ALA A C 1
ATOM 1456 O O . ALA A 1 185 ? 13.489 0.304 -13.193 1.00 91.25 185 ALA A O 1
ATOM 1457 N N . CYS A 1 186 ? 11.375 0.809 -12.627 1.00 89.81 186 CYS A N 1
ATOM 1458 C CA . CYS A 1 186 ? 10.862 0.824 -14.001 1.00 89.81 186 CYS A CA 1
ATOM 1459 C C . CYS A 1 186 ? 11.630 1.807 -14.905 1.00 89.81 186 CYS A C 1
ATOM 1461 O O . CYS A 1 186 ? 11.893 1.508 -16.071 1.00 89.81 186 CYS A O 1
ATOM 1463 N N . ILE A 1 187 ? 12.010 2.978 -14.380 1.00 88.12 187 ILE A N 1
ATOM 1464 C CA . ILE A 1 187 ? 12.763 3.997 -15.131 1.00 88.12 187 ILE A CA 1
ATOM 1465 C C . ILE A 1 187 ? 14.201 3.547 -15.391 1.00 88.12 187 ILE A C 1
ATOM 1467 O O . ILE A 1 187 ? 14.724 3.783 -16.483 1.00 88.12 187 ILE A O 1
ATOM 1471 N N . LYS A 1 188 ? 14.835 2.900 -14.404 1.00 88.56 188 LYS A N 1
ATOM 1472 C CA . LYS A 1 188 ? 16.189 2.337 -14.532 1.00 88.56 188 LYS A CA 1
ATOM 1473 C C . LYS A 1 188 ? 16.236 1.127 -15.470 1.00 88.56 188 LYS A C 1
ATOM 1475 O O . LYS A 1 188 ? 17.269 0.890 -16.090 1.00 88.56 188 LYS A O 1
ATOM 1480 N N . GLY A 1 189 ? 15.121 0.418 -15.615 1.00 86.25 189 GLY A N 1
ATOM 1481 C CA . GLY A 1 189 ? 14.935 -0.660 -16.578 1.00 86.25 189 GLY A CA 1
ATOM 1482 C C . GLY A 1 189 ? 14.651 -2.001 -15.911 1.00 86.25 189 GLY A C 1
ATOM 1483 O O . GLY A 1 189 ? 15.262 -2.359 -14.903 1.00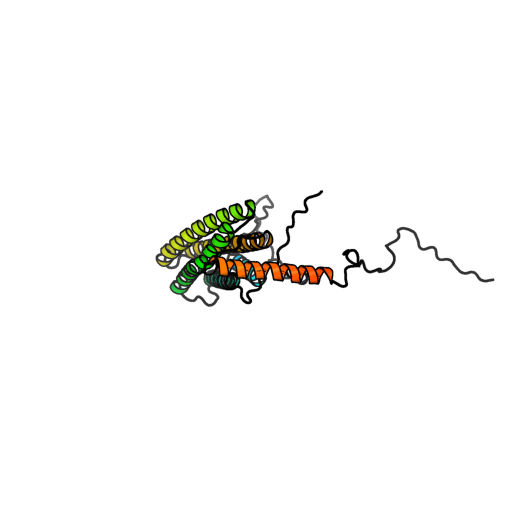 86.25 189 GLY A O 1
ATOM 1484 N N . LEU A 1 190 ? 13.735 -2.750 -16.523 1.00 87.38 190 LEU A N 1
ATOM 1485 C CA . LEU A 1 190 ? 13.384 -4.109 -16.131 1.00 87.38 190 LEU A CA 1
ATOM 1486 C C . LEU A 1 190 ? 13.756 -5.108 -17.228 1.00 87.38 190 LEU A C 1
ATOM 1488 O O . LEU A 1 190 ? 13.775 -4.768 -18.415 1.00 87.38 190 LEU A O 1
ATOM 1492 N N . ARG A 1 191 ? 14.003 -6.354 -16.829 1.00 86.75 191 ARG A N 1
ATOM 1493 C CA . ARG A 1 191 ? 14.056 -7.505 -17.728 1.00 86.75 191 ARG A CA 1
ATOM 1494 C C . ARG A 1 191 ? 12.681 -7.694 -18.368 1.00 86.75 191 ARG A C 1
ATOM 1496 O O . ARG A 1 191 ? 11.668 -7.534 -17.692 1.00 86.75 191 ARG A O 1
ATOM 1503 N N . GLN A 1 192 ? 12.641 -8.037 -19.656 1.00 80.94 192 GLN A N 1
ATOM 1504 C CA . GLN A 1 192 ? 11.374 -8.390 -20.294 1.00 80.94 192 GLN A CA 1
ATOM 1505 C C . GLN A 1 192 ? 10.804 -9.661 -19.644 1.00 80.94 192 GLN A C 1
ATOM 1507 O O . GLN A 1 192 ? 11.522 -10.661 -19.582 1.00 80.94 192 GLN A O 1
ATOM 1512 N N . PRO A 1 193 ? 9.557 -9.620 -19.148 1.00 77.69 193 PRO A N 1
ATOM 1513 C CA . PRO A 1 193 ? 8.872 -10.802 -18.654 1.00 77.69 193 PRO A CA 1
ATOM 1514 C C . PRO A 1 193 ? 8.341 -11.654 -19.807 1.00 77.69 193 PRO A C 1
ATOM 1516 O O . PRO A 1 193 ? 8.017 -11.137 -20.878 1.00 77.69 193 PRO A O 1
ATOM 1519 N N . GLU A 1 194 ? 8.205 -12.955 -19.558 1.00 77.81 194 GLU A N 1
ATOM 1520 C CA . GLU A 1 194 ? 7.592 -13.892 -20.500 1.00 77.81 194 GLU A CA 1
ATOM 1521 C C . GLU A 1 194 ? 6.135 -13.491 -20.813 1.00 77.81 194 GLU A C 1
ATOM 1523 O O . GLU A 1 194 ? 5.400 -13.062 -19.904 1.00 77.81 194 GLU A O 1
ATOM 1528 N N . PRO A 1 195 ? 5.682 -13.644 -22.073 1.00 70.38 195 PRO A N 1
ATOM 1529 C CA . PRO A 1 195 ? 4.298 -13.381 -22.448 1.00 70.38 195 PRO A CA 1
ATOM 1530 C C . PRO A 1 195 ? 3.352 -14.315 -21.672 1.00 70.38 195 PRO A C 1
ATOM 1532 O O . PRO A 1 195 ? 3.568 -15.523 -21.622 1.00 70.38 195 PRO A O 1
ATOM 1535 N N . ASN A 1 196 ? 2.288 -13.748 -21.087 1.00 74.12 196 ASN A N 1
ATOM 1536 C CA . ASN A 1 196 ? 1.287 -14.403 -20.215 1.00 74.12 196 ASN A CA 1
ATOM 1537 C C . ASN A 1 196 ? 1.683 -14.631 -18.743 1.00 74.12 196 ASN A C 1
ATOM 1539 O O . ASN A 1 196 ? 0.987 -15.356 -18.035 1.00 74.12 196 ASN A O 1
ATOM 1543 N N . SER A 1 197 ? 2.757 -14.009 -18.258 1.00 80.00 197 SER A N 1
ATOM 1544 C CA . SER A 1 197 ? 3.074 -13.984 -16.822 1.00 80.00 197 SER A CA 1
ATOM 1545 C C . SER A 1 197 ? 2.445 -12.779 -16.109 1.00 80.00 197 SER A C 1
ATOM 1547 O O . SER A 1 197 ? 2.159 -11.762 -16.743 1.00 80.00 197 SER A O 1
ATOM 1549 N N . ASP A 1 198 ? 2.335 -12.832 -14.775 1.00 72.06 198 ASP A N 1
ATOM 1550 C CA . ASP A 1 198 ? 2.052 -11.655 -13.924 1.00 72.06 198 ASP A CA 1
ATOM 1551 C C . ASP A 1 198 ? 3.036 -10.496 -14.197 1.00 72.06 198 ASP A C 1
ATOM 1553 O O . ASP A 1 198 ? 2.714 -9.316 -14.035 1.00 72.06 198 ASP A O 1
ATOM 1557 N N . GLY A 1 199 ? 4.239 -10.831 -14.680 1.00 75.12 199 GLY A N 1
ATOM 1558 C CA . GLY A 1 199 ? 5.240 -9.886 -15.159 1.00 75.12 199 GLY A CA 1
ATOM 1559 C C . GLY A 1 199 ? 4.755 -9.002 -16.306 1.00 75.12 199 GLY A C 1
ATOM 1560 O O . GLY A 1 199 ? 5.166 -7.846 -16.389 1.00 75.12 199 GLY A O 1
ATOM 1561 N N . ALA A 1 200 ? 3.857 -9.488 -17.165 1.00 80.12 200 ALA A N 1
ATOM 1562 C CA . ALA A 1 200 ? 3.372 -8.739 -18.321 1.00 80.12 200 ALA A CA 1
ATOM 1563 C C . ALA A 1 200 ? 2.541 -7.502 -17.924 1.00 80.12 200 ALA A C 1
ATOM 1565 O O . ALA A 1 200 ? 2.744 -6.429 -18.496 1.00 80.12 200 ALA A O 1
ATOM 1566 N N . GLU A 1 201 ? 1.660 -7.613 -16.919 1.00 80.12 201 GLU A N 1
ATOM 1567 C CA . GLU A 1 201 ? 0.894 -6.468 -16.389 1.00 80.12 201 GLU A CA 1
ATOM 1568 C C . GLU A 1 201 ? 1.841 -5.436 -15.757 1.00 80.12 201 GLU A C 1
ATOM 1570 O O . GLU A 1 201 ? 1.756 -4.237 -16.040 1.00 80.12 201 GLU A O 1
ATOM 1575 N N . ALA A 1 202 ? 2.808 -5.904 -14.962 1.00 78.25 202 ALA A N 1
ATOM 1576 C CA . ALA A 1 202 ? 3.810 -5.043 -14.341 1.00 78.25 202 ALA A CA 1
ATOM 1577 C C . ALA A 1 202 ? 4.694 -4.328 -15.380 1.00 78.25 202 ALA A C 1
ATOM 1579 O O . ALA A 1 202 ? 4.961 -3.131 -15.254 1.00 78.25 202 ALA A O 1
ATOM 1580 N N . ALA A 1 203 ? 5.096 -5.022 -16.448 1.00 80.94 203 ALA A N 1
ATOM 1581 C CA . ALA A 1 203 ? 5.851 -4.430 -17.547 1.00 80.94 203 ALA A CA 1
ATOM 1582 C C . ALA A 1 203 ? 5.037 -3.377 -18.307 1.00 80.94 203 ALA A C 1
ATOM 1584 O O . ALA A 1 203 ? 5.571 -2.308 -18.608 1.00 80.94 203 ALA A O 1
ATOM 1585 N N . ALA A 1 204 ? 3.750 -3.627 -18.573 1.00 84.44 204 ALA A N 1
ATOM 1586 C CA . ALA A 1 204 ? 2.865 -2.645 -19.198 1.00 84.44 204 ALA A CA 1
ATOM 1587 C C . ALA A 1 204 ? 2.786 -1.346 -18.373 1.00 84.44 204 ALA A C 1
ATOM 1589 O O . ALA A 1 204 ? 2.954 -0.252 -18.923 1.00 84.44 204 ALA A O 1
ATOM 1590 N N . LEU A 1 205 ? 2.635 -1.460 -17.048 1.00 83.12 205 LEU A N 1
ATOM 1591 C CA . LEU A 1 205 ? 2.657 -0.314 -16.131 1.00 83.12 205 LEU A CA 1
ATOM 1592 C C . LEU A 1 205 ? 4.012 0.409 -16.133 1.00 83.12 205 LEU A C 1
ATOM 1594 O O . LEU A 1 205 ? 4.058 1.640 -16.171 1.00 83.12 205 LEU A O 1
ATOM 1598 N N . CYS A 1 206 ? 5.128 -0.321 -16.175 1.00 83.19 206 CYS A N 1
ATOM 1599 C CA . CYS A 1 206 ? 6.446 0.299 -16.308 1.00 83.19 206 CYS A CA 1
ATOM 1600 C C . CYS A 1 206 ? 6.614 1.070 -17.620 1.00 83.19 206 CYS A C 1
ATOM 1602 O O . CYS A 1 206 ? 7.168 2.174 -17.616 1.00 83.19 206 CYS A O 1
ATOM 1604 N N . PHE A 1 207 ? 6.136 0.526 -18.745 1.00 82.44 207 PHE A N 1
ATOM 1605 C CA . PHE A 1 207 ? 6.156 1.237 -20.024 1.00 82.44 207 PHE A CA 1
ATOM 1606 C C . PHE A 1 207 ? 5.321 2.517 -19.961 1.00 82.44 207 PHE A C 1
ATOM 1608 O O . PHE A 1 207 ? 5.760 3.550 -20.472 1.00 82.44 207 PHE A O 1
ATOM 1615 N N . GLN A 1 208 ? 4.168 2.481 -19.288 1.00 85.12 208 GLN A N 1
ATOM 1616 C CA . GLN A 1 208 ? 3.345 3.665 -19.051 1.00 85.12 208 GLN A CA 1
ATOM 1617 C C . GLN A 1 208 ? 4.102 4.729 -18.243 1.00 85.12 208 GLN A C 1
ATOM 1619 O O . GLN A 1 208 ? 4.184 5.876 -18.686 1.00 85.12 208 GLN A O 1
ATOM 1624 N N . TRP A 1 209 ? 4.712 4.376 -17.106 1.00 85.00 209 TRP A N 1
ATOM 1625 C CA . TRP A 1 209 ? 5.488 5.335 -16.306 1.00 85.00 209 TRP A CA 1
ATOM 1626 C C . TRP A 1 209 ? 6.687 5.906 -17.070 1.00 85.00 209 TRP A C 1
ATOM 1628 O O . TRP A 1 209 ? 6.916 7.118 -17.050 1.00 85.00 209 TRP A O 1
ATOM 1638 N N . LYS A 1 210 ? 7.406 5.074 -17.831 1.00 83.25 210 LYS A N 1
ATOM 1639 C CA . LYS A 1 210 ? 8.514 5.526 -18.687 1.00 83.25 210 LYS A CA 1
ATOM 1640 C C . LYS A 1 210 ? 8.041 6.488 -19.782 1.00 83.25 210 LYS A C 1
ATOM 1642 O O . LYS A 1 210 ? 8.688 7.509 -20.016 1.00 83.25 210 LYS A O 1
ATOM 1647 N N . LYS A 1 211 ? 6.910 6.195 -20.430 1.00 83.81 211 LYS A N 1
ATOM 1648 C CA . LYS A 1 211 ? 6.290 7.065 -21.441 1.00 83.81 211 LYS A CA 1
ATOM 1649 C C . LYS A 1 211 ? 5.870 8.406 -20.838 1.00 83.81 211 LYS A C 1
ATOM 1651 O O . LYS A 1 211 ? 6.194 9.449 -21.400 1.00 83.81 211 LYS A O 1
ATOM 1656 N N . ASN A 1 212 ? 5.209 8.395 -19.682 1.00 83.88 212 ASN A N 1
ATOM 1657 C CA . ASN A 1 212 ? 4.785 9.615 -18.989 1.00 83.88 212 ASN A CA 1
ATOM 1658 C C . ASN A 1 212 ? 5.981 10.500 -18.613 1.00 83.88 212 ASN A C 1
ATOM 1660 O O . ASN A 1 212 ? 5.943 11.711 -18.826 1.00 83.88 212 ASN A O 1
ATOM 1664 N N . LEU A 1 213 ? 7.078 9.898 -18.142 1.00 80.94 213 LEU A N 1
ATOM 1665 C CA . LEU A 1 213 ? 8.333 10.608 -17.892 1.00 80.94 213 LEU A CA 1
ATOM 1666 C C . LEU A 1 213 ? 8.891 11.267 -19.161 1.00 80.94 213 LEU A C 1
ATOM 1668 O O . LEU A 1 213 ? 9.343 12.410 -19.107 1.00 80.94 213 LEU A O 1
ATOM 1672 N N . GLN A 1 214 ? 8.875 10.570 -20.299 1.00 82.69 214 GLN A N 1
ATOM 1673 C CA . GLN A 1 214 ? 9.344 11.131 -21.569 1.00 82.69 214 GLN A CA 1
ATOM 1674 C C . GLN A 1 214 ? 8.484 12.311 -22.030 1.00 82.69 214 GLN A C 1
ATOM 1676 O O . GLN A 1 214 ? 9.038 13.344 -22.401 1.00 82.69 214 GLN A O 1
ATOM 1681 N N . ILE A 1 215 ? 7.155 12.189 -21.949 1.00 83.50 215 ILE A N 1
ATOM 1682 C CA . ILE A 1 215 ? 6.220 13.275 -22.280 1.00 83.50 215 ILE A CA 1
ATOM 1683 C C . ILE A 1 215 ? 6.495 14.496 -21.399 1.00 83.50 215 ILE A C 1
ATOM 1685 O O . ILE A 1 215 ? 6.631 15.605 -21.907 1.00 83.50 215 ILE A O 1
ATOM 1689 N N . HIS A 1 216 ? 6.644 14.295 -20.090 1.00 78.19 216 HIS A N 1
ATOM 1690 C CA . HIS A 1 216 ? 6.913 15.384 -19.156 1.00 78.19 216 HIS A CA 1
ATOM 1691 C C . HIS A 1 216 ? 8.264 16.065 -19.422 1.00 78.19 216 HIS A C 1
ATOM 1693 O O . HIS A 1 216 ? 8.356 17.289 -19.413 1.00 78.19 216 HIS A O 1
ATOM 1699 N N . ARG A 1 217 ? 9.319 15.291 -19.711 1.00 80.44 217 ARG A N 1
ATOM 1700 C CA . ARG A 1 217 ? 10.621 15.850 -20.110 1.00 80.44 217 ARG A CA 1
ATOM 1701 C C . ARG A 1 217 ? 10.514 16.666 -21.399 1.00 80.44 217 ARG A C 1
ATOM 1703 O O . ARG A 1 217 ? 11.064 17.758 -21.457 1.00 80.44 217 ARG A O 1
ATOM 1710 N N . ALA A 1 218 ? 9.780 16.174 -22.398 1.00 81.00 218 ALA A N 1
ATOM 1711 C CA . ALA A 1 218 ? 9.547 16.909 -23.640 1.00 81.00 218 ALA A CA 1
ATOM 1712 C C . ALA A 1 218 ? 8.799 18.231 -23.390 1.00 81.00 218 ALA A C 1
ATOM 1714 O O . ALA A 1 218 ? 9.200 19.266 -23.915 1.00 81.00 218 ALA A O 1
ATOM 1715 N N . GLN A 1 219 ? 7.780 18.221 -22.523 1.00 80.75 219 GLN A N 1
ATOM 1716 C CA . GLN A 1 219 ? 7.042 19.424 -22.120 1.00 80.75 219 GLN A CA 1
ATOM 1717 C C . GLN A 1 219 ? 7.937 20.455 -21.418 1.00 80.75 219 GLN A C 1
ATOM 1719 O O . GLN A 1 219 ? 7.841 21.646 -21.710 1.00 80.75 219 GLN A O 1
ATOM 1724 N N . GLN A 1 220 ? 8.828 20.009 -20.526 1.00 73.69 220 GLN A N 1
ATOM 1725 C CA . GLN A 1 220 ? 9.781 20.889 -19.842 1.00 73.69 220 GLN A CA 1
ATOM 1726 C C . GLN A 1 220 ? 10.787 21.526 -20.801 1.00 73.69 220 GLN A C 1
ATOM 1728 O O . GLN A 1 220 ? 11.100 22.700 -20.643 1.00 73.69 220 GLN A O 1
ATOM 1733 N N . ILE A 1 221 ? 11.260 20.776 -21.799 1.00 69.25 221 ILE A N 1
ATOM 1734 C CA . ILE A 1 221 ? 12.147 21.304 -22.845 1.00 69.25 221 ILE A CA 1
ATOM 1735 C C . ILE A 1 221 ? 11.408 22.339 -23.706 1.00 69.25 221 ILE A C 1
ATOM 1737 O O . ILE A 1 221 ? 11.991 23.343 -24.093 1.00 69.25 221 ILE A O 1
ATOM 1741 N N . SER A 1 222 ? 10.112 22.141 -23.962 1.00 64.75 222 SER A N 1
ATOM 1742 C CA . SER A 1 222 ? 9.278 23.092 -24.712 1.00 64.75 222 SER A CA 1
ATOM 1743 C C . SER A 1 222 ? 8.774 24.293 -23.897 1.00 64.75 222 SER A C 1
ATOM 1745 O O . SER A 1 222 ? 7.968 25.071 -24.408 1.00 64.75 222 SER A O 1
ATOM 1747 N N . ASN A 1 223 ? 9.186 24.447 -22.632 1.00 64.88 223 ASN A N 1
ATOM 1748 C CA . ASN A 1 223 ? 8.705 25.537 -21.786 1.00 64.88 223 ASN A CA 1
ATOM 1749 C C . ASN A 1 223 ? 9.175 26.897 -22.357 1.00 64.88 223 ASN A C 1
ATOM 1751 O O . ASN A 1 223 ? 10.385 27.109 -22.482 1.00 64.88 223 ASN A O 1
ATOM 1755 N N . PRO A 1 224 ? 8.261 27.837 -22.683 1.00 62.53 224 PRO A N 1
ATOM 1756 C CA . PRO A 1 224 ? 8.606 29.135 -23.273 1.00 62.53 224 PRO A CA 1
ATOM 1757 C C . PRO A 1 224 ? 9.483 30.008 -22.370 1.00 62.53 224 PRO A C 1
ATOM 1759 O O . PRO A 1 224 ? 10.117 30.938 -22.871 1.00 62.53 224 PRO A O 1
ATOM 1762 N N . GLU A 1 225 ? 9.548 29.702 -21.071 1.00 64.94 225 GLU A N 1
ATOM 1763 C CA . GLU A 1 225 ? 10.449 30.323 -20.099 1.00 64.94 225 GLU A CA 1
ATOM 1764 C C . GLU A 1 225 ? 11.886 29.794 -20.163 1.00 64.94 225 GLU A C 1
ATOM 1766 O O . GLU A 1 225 ? 12.682 30.141 -19.304 1.00 64.94 225 GLU A O 1
ATOM 1771 N N . THR A 1 226 ? 12.245 28.962 -21.136 1.00 65.19 226 THR A N 1
ATOM 1772 C CA . THR A 1 226 ? 13.599 28.409 -21.303 1.00 65.19 226 THR A CA 1
ATOM 1773 C C . THR A 1 226 ? 14.145 28.799 -22.677 1.00 65.19 226 THR A C 1
ATOM 1775 O O . THR A 1 226 ? 13.390 28.841 -23.650 1.00 65.19 226 THR A O 1
ATOM 1778 N N . ASP A 1 227 ? 15.410 29.215 -22.751 1.00 68.06 227 ASP A N 1
ATOM 1779 C CA . ASP A 1 227 ? 16.086 29.561 -24.011 1.00 68.06 227 ASP A CA 1
ATOM 1780 C C . ASP A 1 227 ? 16.603 28.312 -24.752 1.00 68.06 227 ASP A C 1
ATOM 1782 O O . ASP A 1 227 ? 16.452 27.187 -24.272 1.00 68.06 227 ASP A O 1
ATOM 1786 N N . ASP A 1 228 ? 17.217 28.498 -25.925 1.00 69.19 228 ASP A N 1
ATOM 1787 C CA . ASP A 1 228 ? 17.738 27.406 -26.770 1.00 69.19 228 ASP A CA 1
ATOM 1788 C C . ASP A 1 228 ? 18.871 26.600 -26.101 1.00 69.19 228 ASP A C 1
ATOM 1790 O O . ASP A 1 228 ? 19.258 25.536 -26.587 1.00 69.19 228 ASP A O 1
ATOM 1794 N N . LEU A 1 229 ? 19.397 27.087 -24.970 1.00 70.19 229 LEU A N 1
ATOM 1795 C CA . LEU A 1 229 ? 20.392 26.411 -24.137 1.00 70.19 229 LEU A CA 1
ATOM 1796 C C . LEU A 1 229 ? 19.757 25.693 -22.932 1.00 70.19 229 LEU A C 1
ATOM 1798 O O . LEU A 1 229 ? 20.470 25.092 -22.126 1.00 70.19 229 LEU A O 1
ATOM 1802 N N . GLY A 1 230 ? 18.426 25.728 -22.800 1.00 63.25 230 GLY A N 1
ATOM 1803 C CA . GLY A 1 230 ? 17.690 25.113 -21.697 1.00 63.25 230 GLY A CA 1
ATOM 1804 C C . GLY A 1 230 ? 17.837 25.857 -20.367 1.00 63.25 230 GLY A C 1
ATOM 1805 O O . GLY A 1 230 ? 17.544 25.288 -19.312 1.00 63.25 230 GLY A O 1
ATOM 1806 N N . LEU A 1 231 ? 18.272 27.122 -20.388 1.00 71.31 231 LEU A N 1
ATOM 1807 C CA . LEU A 1 231 ? 18.348 27.982 -19.209 1.00 71.31 231 LEU A CA 1
ATOM 1808 C C . LEU A 1 231 ? 17.050 28.771 -19.049 1.00 71.31 231 LEU A C 1
ATOM 1810 O O . LEU A 1 231 ? 16.471 29.241 -20.027 1.00 71.31 231 LEU A O 1
ATOM 1814 N N . ARG A 1 232 ? 16.575 28.933 -17.805 1.00 74.06 232 ARG A N 1
ATOM 1815 C CA . ARG A 1 232 ? 15.395 29.766 -17.538 1.00 74.06 232 ARG A CA 1
ATOM 1816 C C . ARG A 1 232 ? 15.663 31.192 -18.026 1.00 74.06 232 ARG A C 1
ATOM 1818 O O . ARG A 1 232 ? 16.580 31.840 -17.528 1.00 74.06 232 ARG A O 1
ATOM 1825 N N . LYS A 1 233 ? 14.840 31.684 -18.952 1.00 66.38 233 LYS A N 1
ATOM 1826 C CA . LYS A 1 233 ? 14.790 33.068 -19.418 1.00 66.38 233 LYS A CA 1
ATOM 1827 C C . LYS A 1 233 ? 14.551 33.965 -18.216 1.00 66.38 233 LYS A C 1
ATOM 1829 O O . LYS A 1 233 ? 13.438 34.083 -17.710 1.00 66.38 233 LYS A O 1
ATOM 1834 N N . THR A 1 234 ? 15.603 34.620 -17.750 1.00 62.12 234 THR A N 1
ATOM 1835 C CA . THR A 1 234 ? 15.453 35.738 -16.828 1.00 62.12 234 THR A CA 1
ATOM 1836 C C . THR A 1 234 ? 14.828 36.879 -17.619 1.00 62.12 234 THR A C 1
ATOM 1838 O O . THR A 1 234 ? 15.440 37.376 -18.566 1.00 62.12 234 THR A O 1
ATOM 1841 N N . SER A 1 235 ? 13.600 37.274 -17.278 1.00 54.97 235 SER A N 1
ATOM 1842 C CA . SER A 1 235 ? 12.984 38.465 -17.858 1.00 54.97 235 SER A CA 1
ATOM 1843 C C . SER A 1 235 ? 13.928 39.652 -17.672 1.00 54.97 235 SER A C 1
ATOM 1845 O O . SER A 1 235 ? 14.344 39.936 -16.546 1.00 54.97 235 SER A O 1
ATOM 1847 N N . LEU A 1 236 ? 14.253 40.355 -18.753 1.00 56.75 236 LEU A N 1
ATOM 1848 C CA . LEU A 1 236 ? 14.928 41.643 -18.675 1.00 56.75 236 LEU A CA 1
ATOM 1849 C C . LEU A 1 236 ? 13.930 42.645 -18.055 1.00 56.75 236 LEU A C 1
ATOM 1851 O O . LEU A 1 236 ? 13.104 43.218 -18.761 1.00 56.75 236 LEU A O 1
ATOM 1855 N N . HIS A 1 237 ? 13.929 42.808 -16.731 1.00 48.69 237 HIS A N 1
ATOM 1856 C CA . HIS A 1 237 ? 13.158 43.858 -16.052 1.00 48.69 237 HIS A CA 1
ATOM 1857 C C . HIS A 1 237 ? 14.093 44.715 -15.178 1.00 48.69 237 HIS A C 1
ATOM 1859 O O . HIS A 1 237 ? 15.158 44.245 -14.777 1.00 48.69 237 HIS A O 1
ATOM 1865 N N . PRO A 1 238 ? 13.800 46.021 -15.061 1.00 50.81 238 PRO A N 1
ATOM 1866 C CA . PRO A 1 238 ? 14.670 47.125 -15.423 1.00 50.81 238 PRO A CA 1
ATOM 1867 C C . PRO A 1 238 ? 15.668 47.427 -14.304 1.00 50.81 238 PRO A C 1
ATOM 1869 O O . PRO A 1 238 ? 15.316 47.374 -13.135 1.00 50.81 238 PRO A O 1
ATOM 1872 N N . VAL A 1 239 ? 16.887 47.802 -14.697 1.00 53.97 239 VAL A N 1
ATOM 1873 C CA . VAL A 1 239 ? 17.919 48.452 -13.871 1.00 53.97 239 VAL A CA 1
ATOM 1874 C C . VAL A 1 239 ? 18.077 47.846 -12.470 1.00 53.97 239 VAL A C 1
ATOM 1876 O O . VAL A 1 239 ? 17.367 48.187 -11.526 1.00 53.97 239 VAL A O 1
ATOM 1879 N N . ALA A 1 240 ? 19.093 46.992 -12.324 1.00 52.69 240 ALA A N 1
ATOM 1880 C CA . ALA A 1 240 ? 19.594 46.578 -11.017 1.00 52.69 240 ALA A CA 1
ATOM 1881 C C . ALA A 1 240 ? 19.694 47.793 -10.069 1.00 52.69 240 ALA A C 1
ATOM 1883 O O . ALA A 1 240 ? 20.144 48.851 -10.522 1.00 52.69 240 ALA A O 1
ATOM 1884 N N . PRO A 1 241 ? 19.297 47.684 -8.785 1.00 55.16 241 PRO A N 1
ATOM 1885 C CA . PRO A 1 241 ? 19.443 48.781 -7.838 1.00 55.16 241 PRO A CA 1
ATOM 1886 C C . PRO A 1 241 ? 20.924 49.155 -7.758 1.00 55.16 241 PRO A C 1
ATOM 1888 O O . PRO A 1 241 ? 21.745 48.432 -7.195 1.00 55.16 241 PRO A O 1
ATOM 1891 N N . SER A 1 242 ? 21.273 50.262 -8.406 1.00 65.25 242 SER A N 1
ATOM 1892 C CA . SER A 1 242 ? 22.628 50.788 -8.421 1.00 65.25 242 SER A CA 1
ATOM 1893 C C . S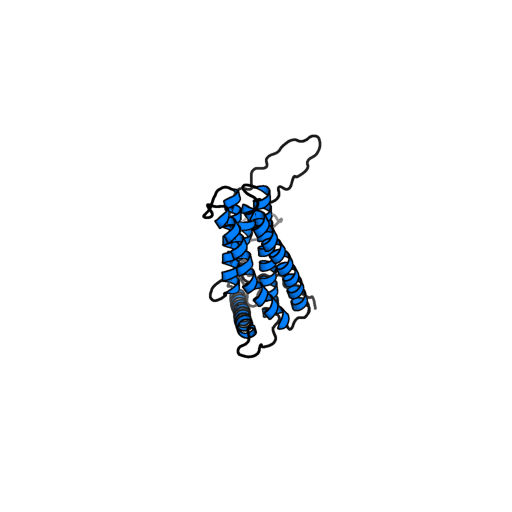ER A 1 242 ? 22.859 51.548 -7.124 1.00 65.25 242 SER A C 1
ATOM 1895 O O . SER A 1 242 ? 22.068 52.415 -6.756 1.00 65.25 242 SER A O 1
ATOM 1897 N N . LEU A 1 243 ? 23.963 51.247 -6.442 1.00 56.66 243 LEU A N 1
ATOM 1898 C CA . LEU A 1 243 ? 24.444 52.030 -5.300 1.00 56.66 243 LEU A CA 1
ATOM 1899 C C . LEU A 1 243 ? 25.066 53.372 -5.733 1.00 56.66 243 LEU A C 1
ATOM 1901 O O . LEU A 1 243 ? 25.463 54.165 -4.882 1.00 56.66 243 LEU A O 1
ATOM 1905 N N . ALA A 1 244 ? 25.173 53.635 -7.041 1.00 63.62 244 ALA A N 1
ATOM 1906 C CA . ALA A 1 244 ? 25.682 54.896 -7.562 1.00 63.62 244 ALA A CA 1
ATOM 1907 C C . ALA A 1 244 ? 24.552 55.944 -7.667 1.00 63.62 244 ALA A C 1
ATOM 1909 O O . ALA A 1 244 ? 23.484 55.633 -8.206 1.00 63.62 244 ALA A O 1
ATOM 1910 N N . PRO A 1 245 ? 24.766 57.194 -7.210 1.00 57.97 245 PRO A N 1
ATOM 1911 C CA . PRO A 1 245 ? 23.778 58.258 -7.352 1.00 57.97 245 PRO A CA 1
ATOM 1912 C C . PRO A 1 245 ? 23.487 58.539 -8.830 1.00 57.97 245 PRO A C 1
ATOM 1914 O O . PRO A 1 245 ? 24.401 58.593 -9.653 1.00 57.97 245 PRO A O 1
ATOM 1917 N N . SER A 1 246 ? 22.217 58.758 -9.174 1.00 59.53 246 SER A N 1
ATOM 1918 C CA . SER A 1 246 ? 21.832 59.141 -10.534 1.00 59.53 246 SER A CA 1
ATOM 1919 C C . SER A 1 246 ? 22.371 60.534 -10.868 1.00 59.53 246 SER A C 1
ATOM 1921 O O . SER A 1 246 ? 21.919 61.534 -10.309 1.00 59.53 246 SER A O 1
ATOM 1923 N N . ILE A 1 247 ? 23.324 60.605 -11.797 1.00 57.56 247 ILE A N 1
ATOM 1924 C CA . ILE A 1 247 ? 23.809 61.869 -12.352 1.00 57.56 247 ILE A CA 1
ATOM 1925 C C . ILE A 1 247 ? 22.706 62.424 -13.257 1.00 57.56 247 ILE A C 1
ATOM 1927 O O . ILE A 1 247 ? 22.465 61.912 -14.348 1.00 57.56 247 ILE A O 1
ATOM 1931 N N . LYS A 1 248 ? 22.011 63.470 -12.800 1.00 48.38 248 LYS A N 1
ATOM 1932 C CA . LYS A 1 248 ? 21.140 64.271 -13.664 1.00 48.38 248 LYS A CA 1
ATOM 1933 C C . LYS A 1 248 ? 22.030 65.177 -14.509 1.00 48.38 248 LYS A C 1
ATOM 1935 O O . LYS A 1 248 ? 22.572 66.148 -13.991 1.00 48.38 248 LYS A O 1
ATOM 1940 N N . MET A 1 249 ? 22.183 64.870 -15.794 1.00 47.19 249 MET A N 1
ATOM 1941 C CA . MET A 1 249 ? 22.701 65.855 -16.740 1.00 47.19 249 MET A CA 1
ATOM 1942 C C . MET A 1 249 ? 21.624 66.925 -16.938 1.00 47.19 249 MET A C 1
ATOM 1944 O O . MET A 1 249 ? 20.567 66.655 -17.502 1.00 47.19 249 MET A O 1
ATOM 1948 N N . GLN A 1 250 ? 21.864 68.123 -16.410 1.00 42.25 250 GLN A N 1
ATOM 1949 C CA . GLN A 1 250 ? 21.109 69.311 -16.788 1.00 42.25 250 GLN A CA 1
ATOM 1950 C C . GLN A 1 250 ? 21.592 69.747 -18.171 1.00 42.25 250 GLN A C 1
ATOM 1952 O O . GLN A 1 250 ? 22.720 70.207 -18.323 1.00 42.25 250 GLN A O 1
ATOM 1957 N N . GLU A 1 251 ? 20.732 69.595 -19.174 1.00 48.78 251 GLU A N 1
ATOM 1958 C CA . GLU A 1 251 ? 20.881 70.273 -20.458 1.00 48.78 251 GLU A CA 1
ATOM 1959 C C . GLU A 1 251 ? 20.752 71.783 -20.231 1.00 48.78 251 GLU A C 1
ATOM 1961 O O . GLU A 1 251 ? 19.655 72.322 -20.081 1.00 48.78 251 GLU A O 1
ATOM 1966 N N . THR A 1 252 ? 21.878 72.487 -20.182 1.00 37.16 252 THR A N 1
ATOM 1967 C CA . THR A 1 252 ? 21.899 73.944 -20.315 1.00 37.16 252 THR A CA 1
ATOM 1968 C C . THR A 1 252 ? 22.196 74.295 -21.764 1.00 37.16 252 THR A C 1
ATOM 1970 O O . THR A 1 252 ? 23.352 74.337 -22.177 1.00 37.16 252 THR A O 1
ATOM 1973 N N . PHE A 1 253 ? 21.136 74.550 -22.529 1.00 40.50 253 PHE A N 1
ATOM 1974 C CA . PHE A 1 253 ? 21.216 75.316 -23.768 1.00 40.50 253 PHE A CA 1
ATOM 1975 C C . PHE A 1 253 ? 21.398 76.802 -23.438 1.00 40.50 253 PHE A C 1
ATOM 1977 O O . PHE A 1 253 ? 20.526 77.402 -22.803 1.00 40.50 253 PHE A O 1
ATOM 1984 N N . LYS A 1 254 ? 22.501 77.385 -23.912 1.00 38.53 254 LYS A N 1
ATOM 1985 C CA . LYS A 1 254 ? 22.561 78.711 -24.542 1.00 38.53 254 LYS A CA 1
ATOM 1986 C C . LYS A 1 254 ? 23.855 78.853 -25.328 1.00 38.53 254 LYS A C 1
ATOM 1988 O O . LYS A 1 254 ? 24.912 78.508 -24.761 1.00 38.53 254 LYS A O 1
#

pLDDT: mean 78.96, std 22.82, range [27.73, 98.75]

Sequence (254 aa):
MVCQQANHPLSRKFSELDNQSHPVPKQELRMVGSGLAIIRAEPSLTYTSLFLKREMDKWDAQNNRIVQVTKDMAEKIYYMAQYLRRKGPIQSKEMFVASAKDVVSSCQTVTQFVRVIADHSLNEHSREDLCLILEKILTTTNQLTIISSVNALTPGSKSSDEILVKNAQNLLQIILQGVRAAETACIKGLRQPEPNSDGAEAAALCFQWKKNLQIHRAQQISNPETDDLGLRKTSLHPVAPSLAPSIKMQETFK

Organism: NCBI:txid1534307

InterPro domains:
  IPR006077 Vinculin/alpha-catenin [PF01044] (45-210)
  IPR036723 Alpha-catenin/vinculin-like superfamily [SSF47220] (44-192)

Radius of gyration: 25.72 Å; chains: 1; bounding box: 53×93×62 Å

Secondary structure (DSSP, 8-state):
---------TT---SSSTT---PPPP------SS------PPPPHHHHHHHHHHHHHTS--TT-HHHHHHHHHHHHHHHHHHHTTT-SS--SHHHHHHHHHHHHHHHHHHHHHHHHHHHHBS-HHHHHHHHHHHHHHHHHHHHHHHHHHHHHHSTT-HHHHHHHHHHHHHHHHHHHHHHHHHHHHHHH-BPPPPTTSHHHHHHHHHHHHHHHHHHHHHHHHT-TTB-TTS-B-----S----SS----------